Protein AF-I6AND1-F1 (afdb_monomer)

Nearest PDB structures (foldseek):
  5k0x-assembly2_B  TM=3.124E-01  e=6.638E-03  Homo sapiens
  5u6c-assembly1_B  TM=2.852E-01  e=2.960E-03  Homo sapiens
  7qq6-assembly1_B  TM=3.156E-01  e=3.338E-02  Homo sapiens
  8v2d-assembly1_K  TM=3.546E-01  e=7.557E+00  synthetic construct

Sequence (305 aa):
MPPDDAPALRIDGYGWPQGESSRTAAEEDARIASSLLDPIELRELQLTHLATGQEHAVYSSTLKKFADKVIKITRPGGYGIIMEAKPGADVIGWRRAGIREYLQRVIRQNRVFADNIEILGWIRQKNENGALSMCLVTAQKFRAGTPPGQEEIQDYMKSLGFSRVPPAMITLDYLKAHSFYAGSHNLLVSDCRSANFVKADDGLAVIDVIVQRPTGHLRQLLRECLGLRLDGAQIKQQLDQLVRSTPAGRERAKQAVRLVEDLGGPTPSLTALRIAAVRYARGESCHDLDACLEAHAEAASIPRH

Solvent-accessible surface area (backbone atoms only — not comparable to full-atom values): 17571 Å² total; per-residue (Å²): 132,82,81,84,85,72,85,72,82,79,85,78,78,89,83,72,84,90,68,96,66,97,63,53,74,69,57,51,36,50,51,52,45,67,75,73,40,55,79,53,66,69,80,81,51,49,68,43,85,74,49,77,59,92,34,28,38,34,24,41,33,78,43,78,96,34,64,62,29,35,38,38,36,33,37,55,78,25,39,50,64,41,81,41,32,58,85,92,51,89,43,35,44,69,46,80,29,49,59,68,53,34,54,47,20,54,56,44,40,28,72,75,68,68,54,66,64,42,78,76,24,31,40,79,41,63,35,100,85,66,49,79,25,62,21,51,31,34,37,31,68,62,75,74,64,45,70,44,56,69,65,58,52,50,52,52,43,40,76,74,59,29,42,76,50,63,38,87,37,38,69,51,72,91,42,21,79,31,32,31,38,20,77,94,75,46,37,36,40,30,51,67,46,38,93,26,33,34,35,32,99,94,40,80,42,78,73,61,60,44,36,44,67,60,56,67,52,35,37,48,52,58,27,62,79,65,68,54,67,81,54,54,64,60,56,46,50,55,51,50,54,63,59,72,70,65,88,71,58,57,68,49,26,54,50,51,40,49,50,60,59,67,63,59,76,93,42,75,66,54,48,52,50,46,51,41,37,52,40,48,39,72,71,45,88,55,76,60,43,61,52,52,51,48,54,44,44,52,66,68,67,55,82,81,129

Mean predicted aligned error: 13.12 Å

pLDDT: mean 76.64, std 20.63, range [24.97, 97.56]

Structure (mmCIF, N/CA/C/O backbone):
data_AF-I6AND1-F1
#
_entry.id   AF-I6AND1-F1
#
loop_
_atom_site.group_PDB
_atom_site.id
_atom_site.type_symbol
_atom_site.label_atom_id
_atom_site.label_alt_id
_atom_site.label_comp_id
_atom_site.label_asym_id
_atom_site.label_entity_id
_atom_site.label_seq_id
_atom_site.pdbx_PDB_ins_code
_atom_site.Cartn_x
_atom_site.Cartn_y
_atom_site.Cartn_z
_atom_site.occupancy
_atom_site.B_iso_or_equiv
_atom_site.auth_seq_id
_atom_site.auth_comp_id
_atom_site.auth_asym_id
_atom_site.auth_atom_id
_atom_site.pdbx_PDB_model_num
ATOM 1 N N . MET A 1 1 ? 1.131 -24.119 2.392 1.00 28.56 1 MET A N 1
ATOM 2 C CA . MET A 1 1 ? 1.954 -23.840 3.586 1.00 28.56 1 MET A CA 1
ATOM 3 C C . MET A 1 1 ? 3.086 -22.937 3.136 1.00 28.56 1 MET A C 1
ATOM 5 O O . MET A 1 1 ? 3.830 -23.377 2.267 1.00 28.56 1 MET A O 1
ATOM 9 N N . PRO A 1 2 ? 3.163 -21.674 3.581 1.00 32.69 2 PRO A N 1
ATOM 10 C CA . PRO A 1 2 ? 4.338 -20.865 3.296 1.00 32.69 2 PRO A CA 1
ATOM 11 C C . PRO A 1 2 ? 5.522 -21.396 4.124 1.00 32.69 2 PRO A C 1
ATOM 13 O O . PRO A 1 2 ? 5.288 -21.975 5.186 1.00 32.69 2 PRO A O 1
ATOM 16 N N . PRO A 1 3 ? 6.763 -21.265 3.630 1.00 36.03 3 PRO A N 1
ATOM 17 C CA . PRO A 1 3 ? 7.933 -21.747 4.342 1.00 36.03 3 PRO A CA 1
ATOM 18 C C . PRO A 1 3 ? 8.164 -20.891 5.591 1.00 36.03 3 PRO A C 1
ATOM 20 O O . PRO A 1 3 ? 8.293 -19.667 5.501 1.00 36.03 3 PRO A O 1
ATOM 23 N N . ASP A 1 4 ? 8.195 -21.563 6.739 1.00 38.66 4 ASP A N 1
ATOM 24 C CA . ASP A 1 4 ? 8.820 -21.066 7.960 1.00 38.66 4 ASP A CA 1
ATOM 25 C C . ASP A 1 4 ? 10.307 -20.771 7.667 1.00 38.66 4 ASP A C 1
ATOM 27 O O . ASP A 1 4 ? 10.929 -21.464 6.864 1.00 38.66 4 ASP A O 1
ATOM 31 N N . ASP A 1 5 ? 10.860 -19.740 8.312 1.00 35.53 5 ASP A N 1
ATOM 32 C CA . ASP A 1 5 ? 12.290 -19.358 8.324 1.00 35.53 5 ASP A CA 1
ATOM 33 C C . ASP A 1 5 ? 12.781 -18.249 7.369 1.00 35.53 5 ASP A C 1
ATOM 35 O O . ASP A 1 5 ? 13.935 -18.241 6.936 1.00 35.53 5 ASP A O 1
ATOM 39 N N . ALA A 1 6 ? 11.983 -17.197 7.152 1.00 29.81 6 ALA A N 1
ATOM 40 C CA . ALA A 1 6 ? 12.568 -15.869 6.922 1.00 29.81 6 ALA A CA 1
ATOM 41 C C . ALA A 1 6 ? 12.782 -15.172 8.282 1.00 29.81 6 ALA A C 1
ATOM 43 O O . ALA A 1 6 ? 11.808 -15.009 9.025 1.00 29.81 6 ALA A O 1
ATOM 44 N N . PRO A 1 7 ? 14.005 -14.734 8.651 1.00 28.33 7 P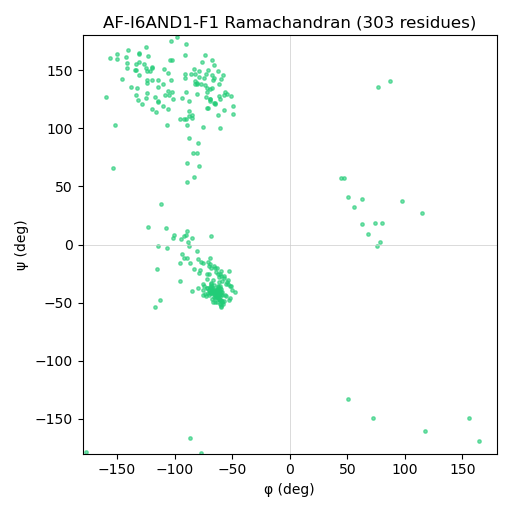RO A N 1
ATOM 45 C CA . PRO A 1 7 ? 14.210 -14.013 9.900 1.00 28.33 7 PRO A CA 1
ATOM 46 C C . PRO A 1 7 ? 13.403 -12.714 9.860 1.00 28.33 7 PRO A C 1
ATOM 48 O O . PRO A 1 7 ? 13.692 -11.798 9.089 1.00 28.33 7 PRO A O 1
ATOM 51 N N . ALA A 1 8 ? 12.366 -12.639 10.693 1.00 29.56 8 ALA A N 1
ATOM 52 C CA . ALA A 1 8 ? 11.625 -11.411 10.907 1.00 29.56 8 ALA A CA 1
ATOM 53 C C . ALA A 1 8 ? 12.613 -10.341 11.384 1.00 29.56 8 ALA A C 1
ATOM 55 O O . ALA A 1 8 ? 13.193 -10.463 12.465 1.00 29.56 8 ALA A O 1
ATOM 56 N N . LEU A 1 9 ? 12.807 -9.290 10.583 1.00 29.17 9 LEU A N 1
ATOM 57 C CA . LEU A 1 9 ? 13.518 -8.098 11.022 1.00 29.17 9 LEU A CA 1
ATOM 58 C C . LEU A 1 9 ? 12.728 -7.528 12.208 1.00 29.17 9 LEU A C 1
ATOM 60 O O . LEU A 1 9 ? 11.656 -6.936 12.050 1.00 29.17 9 LEU A O 1
ATOM 64 N N . ARG A 1 10 ? 13.205 -7.812 13.419 1.00 24.97 10 ARG A N 1
ATOM 65 C CA . ARG A 1 10 ? 12.517 -7.486 14.662 1.00 24.97 10 ARG A CA 1
ATOM 66 C C . ARG A 1 10 ? 12.750 -6.011 14.967 1.00 24.97 10 ARG A C 1
ATOM 68 O O . ARG A 1 10 ? 13.705 -5.645 15.640 1.00 24.97 10 ARG A O 1
ATOM 75 N N . ILE A 1 11 ? 11.891 -5.155 14.422 1.00 37.34 11 ILE A N 1
ATOM 76 C CA . ILE A 1 11 ? 11.881 -3.722 14.730 1.00 37.34 11 ILE A CA 1
ATOM 77 C C . ILE A 1 11 ? 10.954 -3.486 15.931 1.00 37.34 11 ILE A C 1
ATOM 79 O O . ILE A 1 11 ? 9.860 -2.937 15.796 1.00 37.34 11 ILE A O 1
ATOM 83 N N . ASP A 1 12 ? 11.384 -3.938 17.107 1.00 26.09 12 ASP A N 1
ATOM 84 C CA . ASP A 1 12 ? 10.778 -3.561 18.385 1.00 26.09 12 ASP A CA 1
ATOM 85 C C . ASP A 1 12 ? 11.560 -2.352 18.938 1.00 26.09 12 ASP A C 1
ATOM 87 O O . ASP A 1 12 ? 12.779 -2.421 19.071 1.00 26.09 12 ASP A O 1
ATOM 91 N N . GLY A 1 13 ? 10.887 -1.237 19.264 1.00 28.55 13 GLY A N 1
ATOM 92 C CA . GLY A 1 13 ? 11.482 -0.198 20.128 1.00 28.55 13 GLY A CA 1
ATOM 93 C C . GLY A 1 13 ? 11.766 1.194 19.549 1.00 28.55 13 GLY A C 1
ATOM 94 O O . GLY A 1 13 ? 12.617 1.901 20.080 1.00 28.55 13 GLY A O 1
ATOM 95 N N . TYR A 1 14 ? 11.046 1.663 18.532 1.00 37.31 14 TYR A N 1
ATOM 96 C CA . TYR A 1 14 ? 11.189 3.055 18.089 1.00 37.31 14 TYR A CA 1
ATOM 97 C C . TYR A 1 14 ? 10.329 4.032 18.908 1.00 37.31 14 TYR A C 1
ATOM 99 O O . TYR A 1 14 ? 9.265 4.477 18.476 1.00 37.31 14 TYR A O 1
ATOM 107 N N . GLY A 1 15 ? 10.810 4.372 20.108 1.00 30.41 15 GLY A N 1
ATOM 108 C CA . GLY A 1 15 ? 10.402 5.588 20.810 1.00 30.41 15 GLY A CA 1
ATOM 109 C C . GLY A 1 15 ? 11.004 6.797 20.097 1.00 30.41 15 GLY A C 1
ATOM 110 O O . GLY A 1 15 ? 12.223 6.906 20.005 1.00 30.41 15 GLY A O 1
ATOM 111 N N . TRP A 1 16 ? 10.171 7.688 19.559 1.00 39.94 16 TRP A N 1
ATOM 112 C CA . TRP A 1 16 ? 10.643 8.894 18.876 1.00 39.94 16 TRP A CA 1
ATOM 113 C C . TRP A 1 16 ? 10.124 10.157 19.559 1.00 39.94 16 TRP A C 1
ATOM 115 O O . TRP A 1 16 ? 8.974 10.175 20.007 1.00 39.94 16 TRP A O 1
ATOM 125 N N . PRO A 1 17 ? 10.961 11.207 19.638 1.00 34.62 17 PRO A N 1
ATOM 126 C CA . PRO A 1 17 ? 10.638 12.419 20.368 1.00 34.62 17 PRO A CA 1
ATOM 127 C C . PRO A 1 17 ? 9.471 13.140 19.693 1.00 34.62 17 PRO A C 1
ATOM 129 O O . PRO A 1 17 ? 9.538 13.505 18.520 1.00 34.62 17 PRO A O 1
ATOM 132 N N . GLN A 1 18 ? 8.399 13.351 20.453 1.00 30.97 18 GLN A N 1
ATOM 133 C CA . GLN A 1 18 ? 7.438 14.404 20.157 1.00 30.97 18 GLN A CA 1
ATOM 134 C C . GLN A 1 18 ? 8.094 15.719 20.573 1.00 30.97 18 GLN A C 1
ATOM 136 O O . GLN A 1 18 ? 8.206 16.013 21.759 1.00 30.97 18 GLN A O 1
ATOM 141 N N . GLY A 1 19 ? 8.614 16.457 19.599 1.00 33.53 19 GLY A N 1
ATOM 142 C CA . GLY A 1 19 ? 9.266 17.737 19.824 1.00 33.53 19 GLY A CA 1
ATOM 143 C C . GLY A 1 19 ? 9.289 18.549 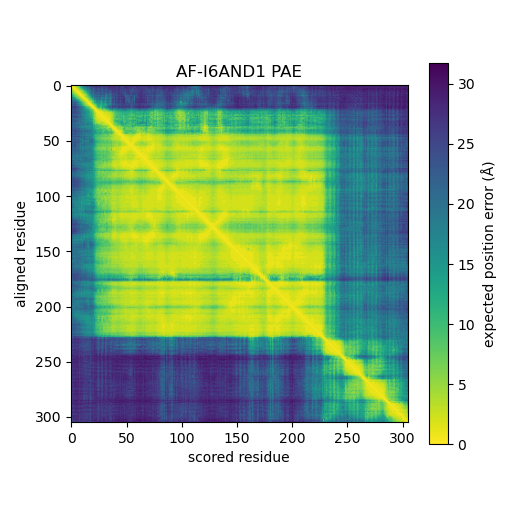18.540 1.00 33.53 19 GLY A C 1
ATOM 144 O O . GLY A 1 19 ? 9.697 18.050 17.492 1.00 33.53 19 GLY A O 1
ATOM 145 N N . GLU A 1 20 ? 8.795 19.776 18.644 1.00 38.97 20 GLU A N 1
ATOM 146 C CA . GLU A 1 20 ? 8.692 20.787 17.597 1.00 38.97 20 GLU A CA 1
ATOM 147 C C . GLU A 1 20 ? 10.021 20.956 16.849 1.00 38.97 20 GLU A C 1
ATOM 149 O O . GLU A 1 20 ? 11.048 21.310 17.423 1.00 38.97 20 GLU A O 1
ATOM 154 N N . SER A 1 21 ? 10.002 20.696 15.545 1.00 39.97 21 SER A N 1
ATOM 155 C CA . SER A 1 21 ? 11.129 20.941 14.652 1.00 39.97 21 SER A CA 1
ATOM 156 C C . SER A 1 21 ? 10.716 22.030 13.668 1.00 39.97 21 SER A C 1
ATOM 158 O O . SER A 1 21 ? 9.755 21.853 12.926 1.00 39.97 21 SER A O 1
ATOM 160 N N . SER A 1 22 ? 11.472 23.129 13.628 1.00 46.28 22 SER A N 1
ATOM 161 C CA . SER A 1 22 ? 11.338 24.250 12.683 1.00 46.28 22 SER A CA 1
ATOM 162 C C . SER A 1 22 ? 11.700 23.901 11.228 1.00 46.28 22 SER A C 1
ATOM 164 O O . SER A 1 22 ? 11.783 24.788 10.381 1.00 46.28 22 SER A O 1
ATOM 166 N N . ARG A 1 23 ? 11.942 22.620 10.928 1.00 53.78 23 ARG A N 1
ATOM 167 C CA . ARG A 1 23 ? 12.306 22.127 9.597 1.00 53.78 23 ARG A CA 1
ATOM 168 C C . ARG A 1 23 ? 11.083 21.938 8.716 1.00 53.78 23 ARG A C 1
ATOM 170 O O . ARG A 1 23 ? 10.019 21.519 9.169 1.00 53.78 23 ARG A O 1
ATOM 177 N N . THR A 1 24 ? 11.270 22.172 7.427 1.00 70.44 24 THR A N 1
ATOM 178 C CA . THR A 1 24 ? 10.283 21.820 6.408 1.00 70.44 24 THR A CA 1
ATOM 179 C C . THR A 1 24 ? 10.126 20.297 6.317 1.00 70.44 24 THR A C 1
ATOM 181 O O . THR A 1 24 ? 11.053 19.537 6.609 1.00 70.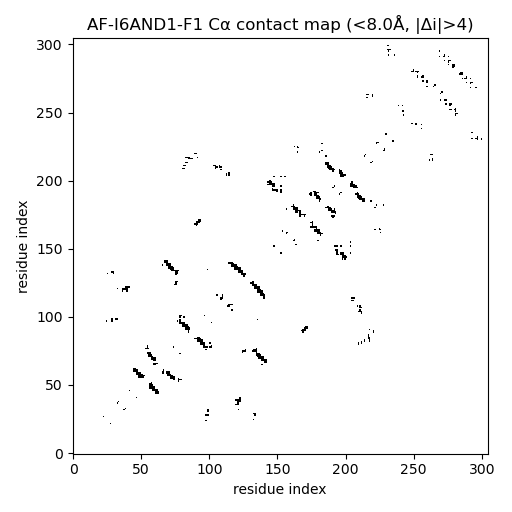44 24 THR A O 1
ATOM 184 N N . ALA A 1 25 ? 8.963 19.823 5.858 1.00 64.38 25 ALA A N 1
ATOM 185 C CA . ALA A 1 25 ? 8.716 18.390 5.660 1.00 64.38 25 ALA A CA 1
ATOM 186 C C . ALA A 1 25 ? 9.766 17.730 4.743 1.00 64.38 25 ALA A C 1
ATOM 188 O O . ALA A 1 25 ? 10.167 16.595 4.979 1.00 64.38 25 ALA A O 1
ATOM 189 N N . ALA A 1 26 ? 10.268 18.462 3.743 1.00 64.25 26 ALA A N 1
ATOM 190 C CA . ALA A 1 26 ? 11.308 17.982 2.837 1.00 64.25 26 ALA A CA 1
ATOM 191 C C . ALA A 1 26 ? 12.665 17.773 3.535 1.00 64.25 26 ALA A C 1
ATOM 193 O O . ALA A 1 26 ? 13.366 16.810 3.231 1.00 64.25 26 ALA A O 1
ATOM 194 N N . GLU A 1 27 ? 13.040 18.647 4.472 1.00 70.25 27 GLU A N 1
ATOM 195 C CA . GLU A 1 27 ? 14.281 18.519 5.248 1.00 70.25 27 GLU A CA 1
ATOM 196 C C . GLU A 1 27 ? 14.201 17.378 6.265 1.00 70.25 27 GLU A C 1
ATOM 198 O O . GLU A 1 27 ? 15.178 16.656 6.474 1.00 70.25 27 GLU A O 1
ATOM 203 N N . GLU A 1 28 ? 13.035 17.191 6.884 1.00 72.56 28 GLU A N 1
ATOM 204 C CA . GLU A 1 28 ? 12.819 16.078 7.804 1.00 72.56 28 GLU A CA 1
ATOM 205 C C . GLU A 1 28 ? 12.794 14.738 7.062 1.00 72.56 28 GLU A C 1
ATOM 207 O O . GLU A 1 28 ? 13.446 13.786 7.495 1.00 72.56 28 GLU A O 1
ATOM 212 N N . ASP A 1 29 ? 12.150 14.684 5.894 1.00 68.19 29 ASP A N 1
ATOM 213 C CA . ASP A 1 29 ? 12.222 13.532 5.001 1.00 68.19 29 ASP A CA 1
ATOM 214 C C . ASP A 1 29 ? 13.680 13.242 4.620 1.00 68.19 29 ASP A C 1
ATOM 216 O O . ASP A 1 29 ? 14.130 12.105 4.784 1.00 68.19 29 ASP A O 1
ATOM 220 N N . ALA A 1 30 ? 14.437 14.271 4.205 1.00 66.56 30 ALA A N 1
ATOM 221 C CA . ALA A 1 30 ? 15.859 14.183 3.863 1.00 66.56 30 ALA A CA 1
ATOM 222 C C . ALA A 1 30 ? 16.700 13.539 4.965 1.00 66.56 30 ALA A C 1
ATOM 224 O O . ALA A 1 30 ? 17.492 12.623 4.716 1.00 66.56 30 ALA A O 1
ATOM 225 N N . ARG A 1 31 ? 16.492 13.993 6.199 1.00 75.88 31 ARG A N 1
ATOM 226 C CA . ARG A 1 31 ? 17.160 13.461 7.381 1.00 75.88 31 ARG A CA 1
ATOM 227 C C . ARG A 1 31 ? 16.780 12.007 7.643 1.00 75.88 31 ARG A C 1
ATOM 229 O O . ARG A 1 31 ? 17.664 11.201 7.919 1.00 75.88 31 ARG A O 1
ATOM 236 N N . ILE A 1 32 ? 15.491 11.673 7.559 1.00 68.12 32 ILE A N 1
ATOM 237 C CA . ILE A 1 32 ? 14.994 10.321 7.826 1.00 68.12 32 ILE A CA 1
ATOM 238 C C . ILE A 1 32 ? 15.615 9.323 6.851 1.00 68.12 32 ILE A C 1
ATOM 240 O O . ILE A 1 32 ? 16.194 8.345 7.318 1.00 68.12 32 ILE A O 1
ATOM 244 N N . ALA A 1 33 ? 15.576 9.556 5.534 1.00 63.94 33 ALA A N 1
ATOM 245 C CA . ALA A 1 33 ? 16.181 8.580 4.621 1.00 63.94 33 ALA A CA 1
ATOM 246 C C . ALA A 1 33 ? 17.698 8.524 4.762 1.00 63.94 33 ALA A C 1
ATOM 248 O O . ALA A 1 33 ? 18.229 7.427 4.826 1.00 63.94 33 ALA A O 1
ATOM 249 N N . SER A 1 34 ? 18.380 9.665 4.912 1.00 65.44 34 SER A N 1
ATOM 250 C CA . SER A 1 34 ? 19.839 9.669 5.107 1.00 65.44 34 SER A CA 1
ATOM 251 C C . SER A 1 34 ? 20.264 8.917 6.377 1.00 65.44 34 SER A C 1
ATOM 253 O O . SER A 1 34 ? 21.389 8.445 6.457 1.00 65.44 34 SER A O 1
ATOM 255 N N . SER A 1 35 ? 19.379 8.808 7.377 1.00 70.38 35 SER A N 1
ATOM 256 C CA . SER A 1 35 ? 19.623 8.028 8.600 1.00 70.38 35 SER A CA 1
ATOM 257 C C . SER A 1 35 ? 19.252 6.547 8.497 1.00 70.38 35 SER A C 1
ATOM 259 O O . SER A 1 35 ? 19.632 5.771 9.368 1.00 70.38 35 SER A O 1
ATOM 261 N N . LEU A 1 36 ? 18.471 6.164 7.484 1.00 66.62 36 LEU A N 1
ATOM 262 C CA . LEU A 1 36 ? 17.895 4.822 7.359 1.00 66.62 36 LEU A CA 1
ATOM 263 C C . LEU A 1 36 ? 18.413 4.049 6.145 1.00 66.62 36 LEU A C 1
ATOM 265 O O . LEU A 1 36 ? 18.257 2.833 6.112 1.00 66.62 36 LEU A O 1
ATOM 269 N N . LEU A 1 37 ? 18.941 4.740 5.136 1.00 75.56 37 LEU A N 1
ATOM 270 C CA . LEU A 1 37 ? 19.205 4.197 3.813 1.00 75.56 37 LEU A CA 1
ATOM 271 C C . LEU A 1 37 ? 20.462 4.826 3.210 1.00 75.56 37 LEU A C 1
ATOM 273 O O . LEU A 1 37 ? 20.675 6.039 3.305 1.00 75.56 37 LEU A O 1
ATOM 277 N N . ASP A 1 38 ? 21.229 4.012 2.496 1.00 79.12 38 ASP A N 1
ATOM 278 C CA . ASP A 1 38 ? 22.381 4.485 1.740 1.00 79.12 38 ASP A CA 1
ATOM 279 C C . ASP A 1 38 ? 21.943 5.144 0.417 1.00 79.12 38 ASP A C 1
ATOM 281 O O . ASP A 1 38 ? 20.951 4.724 -0.202 1.00 79.12 38 ASP A O 1
ATOM 285 N N . PRO A 1 39 ? 22.643 6.203 -0.030 1.00 82.88 39 PRO A N 1
ATOM 286 C CA . PRO A 1 39 ? 22.444 6.744 -1.366 1.00 82.88 39 PRO A CA 1
ATOM 287 C C . PRO A 1 39 ? 22.887 5.722 -2.420 1.00 82.88 39 PRO A C 1
ATOM 289 O O . PRO A 1 39 ? 23.888 5.031 -2.240 1.00 82.88 39 PRO A O 1
ATOM 292 N N . ILE A 1 40 ? 22.170 5.660 -3.544 1.00 84.75 40 ILE A N 1
ATOM 293 C CA . ILE A 1 40 ? 22.549 4.827 -4.694 1.00 84.75 40 ILE A CA 1
ATOM 294 C C . ILE A 1 40 ? 22.893 5.709 -5.889 1.00 84.75 40 ILE A C 1
ATOM 296 O O . ILE A 1 40 ? 22.204 6.683 -6.189 1.00 84.75 40 ILE A O 1
ATOM 300 N N . GLU A 1 41 ? 23.908 5.315 -6.644 1.00 81.00 41 GLU A N 1
ATOM 301 C CA . GLU A 1 41 ? 24.179 5.869 -7.964 1.00 81.00 41 GLU A CA 1
ATOM 302 C C . GLU A 1 41 ? 23.333 5.137 -9.019 1.00 81.00 41 GLU A C 1
ATOM 304 O O . GLU A 1 41 ? 23.569 3.972 -9.323 1.00 81.00 41 GLU A O 1
ATOM 309 N N . LEU A 1 42 ? 22.341 5.804 -9.628 1.00 75.19 42 LEU A N 1
ATOM 310 C CA . LEU A 1 42 ? 21.401 5.161 -10.572 1.00 75.19 42 LEU A CA 1
ATOM 311 C C . LEU A 1 42 ? 22.067 4.406 -11.728 1.00 75.19 42 LEU A C 1
ATOM 313 O O . LEU A 1 42 ? 21.550 3.385 -12.184 1.00 75.19 42 LEU A O 1
ATOM 317 N N . ARG A 1 43 ? 23.211 4.904 -12.205 1.00 74.81 43 ARG A N 1
ATOM 318 C CA . ARG A 1 43 ? 24.015 4.258 -13.254 1.00 74.81 43 ARG A CA 1
ATOM 319 C C . ARG A 1 43 ? 24.435 2.834 -12.879 1.00 74.81 43 ARG A C 1
ATOM 321 O O . ARG A 1 43 ? 24.565 1.989 -13.759 1.00 74.81 43 ARG A O 1
ATOM 328 N N . GLU A 1 44 ? 24.579 2.550 -11.589 1.00 81.06 44 GLU A N 1
ATOM 329 C CA . GLU A 1 44 ? 24.933 1.227 -11.082 1.00 81.06 44 GLU A CA 1
ATOM 330 C C . GLU A 1 44 ? 23.796 0.223 -11.224 1.00 81.06 44 GLU A C 1
ATOM 332 O O . GLU A 1 44 ? 24.058 -0.966 -11.123 1.00 81.06 44 GLU A O 1
ATOM 337 N N . LEU A 1 45 ? 22.559 0.670 -11.477 1.00 86.12 45 LEU A N 1
ATOM 338 C CA . LEU A 1 45 ? 21.387 -0.194 -11.627 1.00 86.12 45 LEU A CA 1
ATOM 339 C C . LEU A 1 45 ? 21.097 -0.587 -13.086 1.00 86.12 45 LEU A C 1
ATOM 341 O O . LEU A 1 45 ? 20.235 -1.434 -13.305 1.00 86.12 45 LEU A O 1
ATOM 345 N N . GLN A 1 46 ? 21.797 -0.008 -14.074 1.00 91.25 46 GLN A N 1
ATOM 346 C CA . GLN A 1 46 ? 21.660 -0.313 -15.513 1.00 91.25 46 GLN A CA 1
ATOM 347 C C . GLN A 1 46 ? 20.193 -0.414 -15.981 1.00 91.25 46 GLN A C 1
ATOM 349 O O . GLN A 1 46 ? 19.735 -1.451 -16.474 1.00 91.25 46 GLN A O 1
ATOM 354 N N . LEU A 1 47 ? 19.447 0.671 -15.751 1.00 94.62 47 LEU A N 1
ATOM 355 C CA . LEU A 1 47 ? 17.992 0.718 -15.877 1.00 94.62 47 LEU A CA 1
ATOM 356 C C . LEU A 1 47 ? 17.512 0.926 -17.318 1.00 94.62 47 LEU A C 1
ATOM 358 O O . LEU A 1 47 ? 18.044 1.767 -18.038 1.00 94.62 47 LEU A O 1
ATOM 362 N N . THR A 1 48 ? 16.433 0.237 -17.689 1.00 95.81 48 THR A N 1
ATOM 363 C CA . THR A 1 48 ? 15.624 0.522 -18.885 1.00 95.81 48 THR A CA 1
ATOM 364 C C . THR A 1 48 ? 14.216 0.905 -18.448 1.00 95.81 48 THR A C 1
ATOM 366 O O . THR A 1 48 ? 13.595 0.199 -17.659 1.00 95.81 48 THR A O 1
ATOM 369 N N . HIS A 1 49 ? 13.717 2.050 -18.912 1.00 96.00 49 HIS A N 1
ATOM 370 C CA . HIS A 1 49 ? 12.379 2.532 -18.557 1.00 96.00 49 HIS A CA 1
ATOM 371 C C . HIS A 1 49 ? 11.296 1.620 -19.146 1.00 96.00 49 HIS A C 1
ATOM 373 O O . HIS A 1 49 ? 11.380 1.234 -20.308 1.00 96.00 49 HIS A O 1
ATOM 379 N N . LEU A 1 50 ? 10.298 1.271 -18.332 1.00 94.00 50 LEU A N 1
ATOM 380 C CA . LEU A 1 50 ? 9.169 0.429 -18.735 1.00 94.00 50 LEU A CA 1
ATOM 381 C C . LEU A 1 50 ? 7.857 1.207 -18.737 1.00 94.00 50 LEU A C 1
ATOM 383 O O . LEU A 1 50 ? 7.070 1.108 -19.674 1.00 94.00 50 LEU A O 1
ATOM 387 N N . ALA A 1 51 ? 7.594 1.940 -17.656 1.00 92.81 51 ALA A N 1
ATOM 388 C CA . ALA A 1 51 ? 6.316 2.601 -17.447 1.00 92.81 51 ALA A CA 1
ATOM 389 C C . ALA A 1 51 ? 6.446 3.797 -16.506 1.00 92.81 51 ALA A C 1
ATOM 391 O O . ALA A 1 51 ? 7.388 3.919 -15.719 1.00 92.81 51 ALA A O 1
ATOM 392 N N . THR A 1 52 ? 5.453 4.676 -16.568 1.00 91.88 52 THR A N 1
ATOM 393 C CA . THR A 1 52 ? 5.379 5.873 -15.737 1.00 91.88 52 THR A CA 1
ATOM 394 C C . THR A 1 52 ? 4.025 5.936 -15.054 1.00 91.88 52 THR A C 1
ATOM 396 O O . THR A 1 52 ? 2.997 6.005 -15.720 1.00 91.88 52 THR A O 1
ATOM 399 N N . GLY A 1 53 ? 4.040 5.958 -13.725 1.00 86.31 53 GLY A N 1
ATOM 400 C CA . GLY A 1 53 ? 2.884 6.270 -12.900 1.00 86.31 53 GLY A CA 1
ATOM 401 C C . GLY A 1 53 ? 2.883 7.725 -12.427 1.00 86.31 53 GLY A C 1
ATOM 402 O O . GLY A 1 53 ? 3.805 8.513 -12.689 1.00 86.31 53 GLY A O 1
ATOM 403 N N . GLN A 1 54 ? 1.828 8.069 -11.686 1.00 84.62 54 GLN A N 1
ATOM 404 C CA . GLN A 1 54 ? 1.693 9.372 -11.034 1.00 84.62 54 GLN A CA 1
ATOM 405 C C . GLN A 1 54 ? 2.695 9.540 -9.883 1.00 84.62 54 GLN A C 1
ATOM 407 O O . GLN A 1 54 ? 3.231 10.627 -9.698 1.00 84.62 54 GLN A O 1
ATOM 412 N N . GLU A 1 55 ? 2.972 8.469 -9.135 1.00 90.00 55 GLU A N 1
ATOM 413 C CA . GLU A 1 55 ? 3.837 8.503 -7.947 1.00 90.00 55 GLU A CA 1
ATOM 414 C C . GLU A 1 55 ? 5.284 8.107 -8.256 1.00 90.00 55 GLU A C 1
ATOM 416 O O . GLU A 1 55 ? 6.212 8.620 -7.640 1.00 90.00 55 GLU A O 1
ATOM 421 N N . HIS A 1 56 ? 5.502 7.222 -9.229 1.00 94.06 56 HIS A N 1
ATOM 422 C CA . HIS A 1 56 ? 6.810 6.627 -9.492 1.00 94.06 56 HIS A CA 1
ATOM 423 C C . HIS A 1 56 ? 7.000 6.278 -10.973 1.00 94.06 56 HIS A C 1
ATOM 425 O O . HIS A 1 56 ? 6.042 6.205 -11.745 1.00 94.06 56 HIS A O 1
ATOM 431 N N . ALA A 1 57 ? 8.248 6.050 -11.368 1.00 95.31 57 ALA A N 1
ATOM 432 C CA . ALA A 1 57 ? 8.608 5.430 -12.639 1.00 95.31 57 ALA A CA 1
ATOM 433 C C . ALA A 1 57 ? 9.072 3.985 -12.406 1.00 95.31 57 ALA A C 1
ATOM 435 O O . ALA A 1 57 ? 9.640 3.673 -11.356 1.00 95.31 57 ALA A O 1
ATOM 436 N N . VAL A 1 58 ? 8.805 3.112 -13.376 1.00 95.69 58 VAL A N 1
ATOM 437 C CA . VAL A 1 58 ? 9.100 1.676 -13.327 1.00 95.69 58 VAL A CA 1
ATOM 438 C C . VAL A 1 58 ? 10.149 1.344 -14.378 1.00 95.69 58 VAL A C 1
ATOM 440 O O . VAL A 1 58 ? 10.049 1.778 -15.527 1.00 95.69 58 VAL A O 1
ATOM 443 N N . TYR A 1 59 ? 11.135 0.549 -13.985 1.00 97.06 59 TYR A N 1
ATOM 444 C CA . TYR A 1 59 ? 12.285 0.178 -14.793 1.00 97.06 59 TYR A CA 1
ATOM 445 C C . TYR A 1 59 ? 12.539 -1.329 -14.715 1.00 97.06 59 TYR A C 1
ATOM 447 O O . TYR A 1 59 ? 12.294 -1.952 -13.681 1.00 97.06 59 TYR A O 1
ATOM 455 N N . SER A 1 60 ? 13.084 -1.908 -15.780 1.00 96.44 60 SER A N 1
ATOM 456 C CA . SER A 1 60 ? 13.836 -3.162 -15.712 1.00 96.44 60 SER A CA 1
ATOM 457 C C . SER A 1 60 ? 15.315 -2.857 -15.484 1.00 96.44 60 SER A C 1
ATOM 459 O O . SER A 1 60 ? 15.773 -1.732 -15.696 1.00 96.44 60 SER A O 1
ATOM 461 N N . SER A 1 61 ? 16.074 -3.860 -15.052 1.00 95.38 61 SER A N 1
ATOM 462 C CA . SER A 1 61 ? 17.531 -3.794 -14.945 1.00 95.38 61 SER A CA 1
ATOM 463 C C . SER A 1 61 ? 18.153 -4.930 -15.743 1.00 95.38 61 SER A C 1
ATOM 465 O O . SER A 1 61 ? 17.646 -6.049 -15.742 1.00 95.38 61 SER A O 1
ATOM 467 N N . THR A 1 62 ? 19.271 -4.650 -16.405 1.00 93.75 62 THR A N 1
ATOM 468 C CA . THR A 1 62 ? 20.067 -5.679 -17.097 1.00 93.75 62 THR A CA 1
ATOM 469 C C . THR A 1 62 ? 20.982 -6.459 -16.146 1.00 93.75 62 THR A C 1
ATOM 471 O O . THR A 1 62 ? 21.596 -7.451 -16.539 1.00 93.75 62 THR A O 1
ATOM 474 N N . LEU A 1 63 ? 21.055 -6.066 -14.869 1.00 92.88 63 LEU A N 1
ATOM 475 C CA . LEU A 1 63 ? 21.839 -6.779 -13.869 1.00 92.88 63 LEU A CA 1
ATOM 476 C C . LEU A 1 63 ? 21.188 -8.110 -13.505 1.00 92.88 63 LEU A C 1
ATOM 478 O O . LEU A 1 63 ? 20.031 -8.164 -13.092 1.00 92.88 63 LEU A O 1
ATOM 482 N N . LYS A 1 64 ? 21.990 -9.179 -13.510 1.00 93.75 64 LYS A N 1
ATOM 483 C CA . LYS A 1 64 ? 21.539 -10.544 -13.191 1.00 93.75 64 LYS A CA 1
ATOM 484 C C . LYS A 1 64 ? 20.778 -10.654 -11.860 1.00 93.75 64 LYS A C 1
ATOM 486 O O . LYS A 1 64 ? 19.822 -11.414 -11.776 1.00 93.75 64 LYS A O 1
ATOM 491 N N . LYS A 1 65 ? 21.165 -9.887 -10.831 1.00 93.44 65 LYS A N 1
ATOM 492 C CA . LYS A 1 65 ? 20.514 -9.903 -9.502 1.00 93.44 65 LYS A CA 1
ATOM 493 C C . LYS A 1 65 ? 19.089 -9.322 -9.479 1.00 93.44 65 LYS A C 1
ATOM 495 O O . LYS A 1 65 ? 18.398 -9.462 -8.475 1.00 93.44 65 LYS A O 1
ATOM 500 N N . PHE A 1 66 ? 18.673 -8.657 -10.556 1.00 94.88 66 PHE A N 1
ATOM 501 C CA . PHE A 1 66 ? 17.355 -8.043 -10.718 1.00 94.88 66 PHE A CA 1
ATOM 502 C C . PHE A 1 66 ? 16.612 -8.576 -11.954 1.00 94.88 66 PHE A C 1
ATOM 504 O O . PHE A 1 66 ? 15.637 -7.966 -12.380 1.00 94.88 66 PHE A O 1
ATOM 511 N N . ALA A 1 67 ? 17.062 -9.693 -12.538 1.00 93.56 67 ALA A N 1
ATOM 512 C CA . ALA A 1 67 ? 16.535 -10.205 -13.804 1.00 93.56 67 ALA A CA 1
ATOM 513 C C . ALA A 1 67 ? 15.030 -10.536 -13.765 1.00 93.56 67 ALA A C 1
ATOM 515 O O . ALA A 1 67 ? 14.361 -10.464 -14.791 1.00 93.56 67 ALA A O 1
ATOM 516 N N . ASP A 1 68 ? 14.491 -10.875 -12.592 1.00 94.62 68 ASP A N 1
ATOM 517 C CA . ASP A 1 68 ? 13.078 -11.187 -12.358 1.00 94.62 68 ASP A CA 1
ATOM 518 C C . ASP A 1 68 ? 12.336 -10.080 -11.589 1.00 94.62 68 ASP A C 1
ATOM 520 O O . ASP A 1 68 ? 11.233 -10.298 -11.083 1.00 94.62 68 ASP A O 1
ATOM 524 N N . LYS A 1 69 ? 12.930 -8.886 -11.477 1.00 96.56 69 LYS A N 1
ATOM 525 C CA . LYS A 1 69 ? 12.389 -7.767 -10.704 1.00 96.56 69 LYS A CA 1
ATOM 526 C C . LYS A 1 69 ? 12.135 -6.548 -11.575 1.00 96.56 69 LYS A C 1
ATOM 528 O O . LYS A 1 69 ? 12.815 -6.293 -12.566 1.00 96.56 69 LYS A O 1
ATOM 533 N N . VAL A 1 70 ? 11.181 -5.741 -11.133 1.00 96.19 70 VAL A N 1
ATOM 534 C CA . VAL A 1 70 ? 11.042 -4.351 -11.561 1.00 96.19 70 VAL A CA 1
ATOM 535 C C . VAL A 1 70 ? 11.560 -3.432 -10.469 1.00 96.19 70 VAL A C 1
ATOM 537 O O . VAL A 1 70 ? 11.355 -3.676 -9.279 1.00 96.19 70 VAL A O 1
ATOM 540 N N . ILE A 1 71 ? 12.222 -2.360 -10.887 1.00 96.81 71 ILE A N 1
ATOM 541 C CA . ILE A 1 71 ? 12.708 -1.299 -10.013 1.00 96.81 71 ILE A CA 1
ATOM 542 C C . ILE A 1 71 ? 11.744 -0.123 -10.124 1.00 96.81 71 ILE A C 1
ATOM 544 O O . ILE A 1 71 ? 11.483 0.378 -11.216 1.00 96.81 71 ILE A O 1
ATOM 548 N N . LYS A 1 72 ? 11.216 0.324 -8.988 1.00 96.19 72 LYS A N 1
ATOM 549 C CA . LYS A 1 72 ? 10.369 1.511 -8.877 1.00 96.19 72 LYS A CA 1
ATOM 550 C C . LYS A 1 72 ? 11.159 2.640 -8.232 1.00 96.19 72 LYS A C 1
ATOM 552 O O . LYS A 1 72 ? 11.772 2.447 -7.181 1.00 96.19 72 LYS A O 1
ATOM 557 N N . ILE A 1 73 ? 11.100 3.819 -8.841 1.00 95.81 73 ILE A N 1
ATOM 558 C CA . ILE A 1 73 ? 11.701 5.047 -8.317 1.00 95.81 73 ILE A CA 1
ATOM 559 C C . ILE A 1 73 ? 10.588 6.066 -8.108 1.00 95.81 73 ILE A C 1
ATOM 561 O O . ILE A 1 73 ? 9.945 6.471 -9.079 1.00 95.81 73 ILE A O 1
ATOM 565 N N . THR A 1 74 ? 10.345 6.477 -6.861 1.00 95.50 74 THR A N 1
ATOM 566 C CA . THR A 1 74 ? 9.349 7.524 -6.575 1.00 95.50 74 THR A CA 1
ATOM 567 C C . THR A 1 74 ? 9.751 8.833 -7.246 1.00 95.50 74 THR A C 1
ATOM 569 O O . THR A 1 74 ? 10.931 9.128 -7.393 1.00 95.50 74 THR A O 1
ATOM 572 N N . ARG A 1 75 ? 8.786 9.658 -7.636 1.00 93.31 75 ARG A N 1
ATOM 573 C CA . ARG A 1 75 ? 9.060 11.014 -8.119 1.00 93.31 75 ARG A CA 1
ATOM 574 C C . ARG A 1 75 ? 9.453 11.932 -6.952 1.00 93.31 75 ARG A C 1
ATOM 576 O O . ARG A 1 75 ? 9.125 11.623 -5.804 1.00 93.31 75 ARG A O 1
ATOM 583 N N . PRO A 1 76 ? 10.072 13.094 -7.224 1.00 90.56 76 PRO A N 1
ATOM 584 C CA . PRO A 1 76 ? 10.242 14.161 -6.239 1.00 90.56 76 PRO A CA 1
ATOM 585 C C . PRO A 1 76 ? 8.932 14.498 -5.506 1.00 90.56 76 PRO A C 1
ATOM 587 O O . PRO A 1 76 ? 7.989 14.999 -6.116 1.00 90.56 76 PRO A O 1
ATOM 590 N N . GLY A 1 77 ? 8.852 14.202 -4.203 1.00 85.25 77 GLY A N 1
ATOM 591 C CA . GLY A 1 77 ? 7.631 14.378 -3.396 1.00 85.25 77 GLY A CA 1
ATOM 592 C C . GLY A 1 77 ? 6.463 13.440 -3.752 1.00 85.25 77 GLY A C 1
ATOM 593 O O . GLY A 1 77 ? 5.350 13.634 -3.264 1.00 85.25 77 GLY A O 1
ATOM 594 N N . GLY A 1 78 ? 6.699 12.440 -4.603 1.00 86.94 78 GLY A N 1
ATOM 595 C CA . GLY A 1 78 ? 5.733 11.450 -5.078 1.00 86.94 78 GLY A CA 1
ATOM 596 C C . GLY A 1 78 ? 5.656 10.221 -4.176 1.00 86.94 78 GLY A C 1
ATOM 597 O O . GLY A 1 78 ? 5.815 9.103 -4.647 1.00 86.94 78 GLY A O 1
ATOM 598 N N . TYR A 1 79 ? 5.428 10.417 -2.880 1.00 91.69 79 TYR A N 1
ATOM 599 C CA . TYR A 1 79 ? 5.312 9.327 -1.897 1.00 91.69 79 TYR A CA 1
ATOM 600 C C . TYR A 1 79 ? 3.874 8.802 -1.750 1.00 91.69 79 TYR A C 1
ATOM 602 O O . TYR A 1 79 ? 3.552 8.069 -0.817 1.00 91.69 79 TYR A O 1
ATOM 610 N N . GLY A 1 80 ? 2.999 9.212 -2.662 1.00 91.56 80 GLY A N 1
ATOM 611 C CA . GLY A 1 80 ? 1.579 8.909 -2.651 1.00 91.56 80 GLY A CA 1
ATOM 612 C C . GLY A 1 80 ? 0.795 9.645 -1.583 1.00 91.56 80 GLY A C 1
ATOM 613 O O . GLY A 1 80 ? 1.107 10.789 -1.231 1.00 91.56 80 GLY A O 1
ATOM 614 N N . ILE A 1 81 ? -0.270 9.010 -1.105 1.00 92.69 81 ILE A N 1
ATOM 615 C CA . ILE A 1 81 ? -1.190 9.598 -0.134 1.00 92.69 81 ILE A CA 1
ATOM 616 C C . ILE A 1 81 ? -1.312 8.734 1.116 1.00 92.69 81 ILE A C 1
ATOM 618 O O . ILE A 1 81 ? -1.028 7.535 1.107 1.00 92.69 81 ILE A O 1
ATOM 622 N N . ILE A 1 82 ? -1.811 9.351 2.179 1.00 93.06 82 ILE A N 1
ATOM 623 C CA . ILE A 1 82 ? -2.381 8.635 3.311 1.00 93.06 82 ILE A CA 1
ATOM 624 C C . ILE A 1 82 ? -3.829 9.061 3.527 1.00 93.06 82 ILE A C 1
ATOM 626 O O . ILE A 1 82 ? -4.198 10.210 3.275 1.00 93.06 82 ILE A O 1
ATOM 630 N N . MET A 1 83 ? -4.634 8.132 4.026 1.00 94.44 83 MET A N 1
ATOM 631 C CA . MET A 1 83 ? -6.001 8.396 4.452 1.00 94.44 83 MET A CA 1
ATOM 632 C C . MET A 1 83 ? -5.977 9.017 5.846 1.00 94.44 83 MET A C 1
ATOM 634 O O . MET A 1 83 ? -5.237 8.557 6.722 1.00 94.44 83 MET A O 1
ATOM 638 N N . GLU A 1 84 ? -6.807 10.027 6.070 1.00 94.19 84 GLU A N 1
ATOM 639 C CA . GLU A 1 84 ? -6.940 10.705 7.359 1.00 94.19 84 GLU A CA 1
ATOM 640 C C . GLU A 1 84 ? -8.399 11.064 7.635 1.00 94.19 84 GLU A C 1
ATOM 642 O O . GLU A 1 84 ? -9.202 11.205 6.719 1.00 94.19 84 GLU A O 1
ATOM 647 N N . ALA A 1 85 ? -8.753 11.226 8.904 1.00 92.00 85 ALA A N 1
ATOM 648 C CA . ALA A 1 85 ? -10.047 11.768 9.287 1.00 92.00 85 ALA A CA 1
ATOM 649 C C . ALA A 1 85 ? -9.825 12.853 10.336 1.00 92.00 85 ALA A C 1
ATOM 651 O O . ALA A 1 85 ? -9.181 12.612 11.361 1.00 92.00 85 ALA A O 1
ATOM 652 N N . LYS A 1 86 ? -10.329 14.058 10.061 1.00 86.81 86 LYS A N 1
ATOM 653 C CA . LYS A 1 86 ? -10.250 15.177 11.004 1.00 86.81 86 LYS A CA 1
ATOM 654 C C . LYS A 1 86 ? -11.220 14.935 12.165 1.00 86.81 86 LYS A C 1
ATOM 656 O O . LYS A 1 86 ? -12.284 14.370 11.921 1.00 86.81 86 LYS A O 1
ATOM 661 N N . PRO A 1 87 ? -10.903 15.370 13.397 1.00 79.19 87 PRO A N 1
ATOM 662 C CA . PRO A 1 87 ? -11.848 15.294 14.506 1.00 79.19 87 PRO A CA 1
ATOM 663 C C . PRO A 1 87 ? -13.203 15.907 14.128 1.00 79.19 87 PRO A C 1
ATOM 665 O O . PRO A 1 87 ? -13.251 17.029 13.627 1.00 79.19 87 PRO A O 1
ATOM 668 N N . GLY A 1 88 ? -14.282 15.150 14.336 1.00 76.88 88 GLY A N 1
ATOM 669 C CA . GLY A 1 88 ? -15.649 15.568 14.005 1.00 76.88 88 GLY A CA 1
ATOM 670 C C . GLY A 1 88 ? -16.033 15.465 12.524 1.00 76.88 88 GLY A C 1
ATOM 671 O O . GLY A 1 88 ? -17.144 15.842 12.175 1.00 76.88 88 GLY A O 1
ATOM 672 N N . ALA A 1 89 ? -15.150 14.975 11.648 1.00 83.69 89 ALA A N 1
ATOM 673 C CA . ALA A 1 89 ? -15.530 14.643 10.279 1.00 83.69 89 ALA A CA 1
ATOM 674 C C . ALA A 1 89 ? -16.184 13.258 10.227 1.00 83.69 89 ALA A C 1
ATOM 676 O O . ALA A 1 89 ? -15.655 12.309 10.803 1.00 83.69 89 ALA A O 1
ATOM 677 N N . ASP A 1 90 ? -17.257 13.129 9.452 1.00 87.88 90 ASP A N 1
ATOM 678 C CA . ASP A 1 90 ? -17.935 11.846 9.205 1.00 87.88 90 ASP A CA 1
ATOM 679 C C . ASP A 1 90 ? -17.403 11.135 7.953 1.00 87.88 90 ASP A C 1
ATOM 681 O O . ASP A 1 90 ? -17.952 10.136 7.504 1.00 87.88 90 ASP A O 1
ATOM 685 N N . VAL A 1 91 ? -16.334 11.664 7.354 1.00 90.12 91 VAL A N 1
ATOM 686 C CA . VAL A 1 91 ? -15.719 11.137 6.135 1.00 90.12 91 VAL A CA 1
ATOM 687 C C . VAL A 1 91 ? -14.202 11.070 6.264 1.00 90.12 91 VAL A C 1
ATOM 689 O O . VAL A 1 91 ? -13.556 11.864 6.950 1.00 90.12 91 VAL A O 1
ATOM 692 N N . ILE A 1 92 ? -13.634 10.106 5.554 1.00 92.12 92 ILE A N 1
ATOM 693 C CA . ILE A 1 92 ? -12.212 9.841 5.407 1.00 92.12 92 ILE A CA 1
ATOM 694 C C . ILE A 1 92 ? -11.691 10.688 4.246 1.00 92.12 92 ILE A C 1
ATOM 696 O O . ILE A 1 92 ? -12.013 10.459 3.077 1.00 92.12 92 ILE A O 1
ATOM 700 N N . GLY A 1 93 ? -10.877 11.675 4.597 1.00 93.06 93 GLY A N 1
ATOM 701 C CA . GLY A 1 93 ? -10.080 12.471 3.681 1.00 93.06 93 GLY A CA 1
ATOM 702 C C . GLY A 1 93 ? -8.728 11.838 3.372 1.00 93.06 93 GLY A C 1
ATOM 703 O O . GLY A 1 93 ? -8.460 10.670 3.664 1.00 93.06 93 GLY A O 1
ATOM 704 N N . TRP A 1 94 ? -7.857 12.645 2.780 1.00 93.50 94 TRP A N 1
ATOM 705 C CA . TRP A 1 94 ? -6.499 12.249 2.448 1.00 93.50 94 TRP A CA 1
ATOM 706 C C . TRP A 1 94 ? -5.559 13.450 2.487 1.00 93.50 94 TRP A C 1
ATOM 708 O O . TRP A 1 94 ? -5.977 14.599 2.328 1.00 93.50 94 TRP A O 1
ATOM 718 N N . ARG A 1 95 ? -4.269 13.156 2.619 1.00 92.69 95 ARG A N 1
ATOM 719 C CA . ARG A 1 95 ? -3.186 14.109 2.374 1.00 92.69 95 ARG A CA 1
ATOM 720 C C . ARG A 1 95 ? -2.024 13.426 1.671 1.00 92.69 95 ARG A C 1
ATOM 722 O O . ARG A 1 95 ? -1.958 12.198 1.624 1.00 92.69 95 ARG A O 1
ATOM 729 N N . ARG A 1 96 ? -1.083 14.216 1.151 1.00 91.31 96 ARG A N 1
ATOM 730 C CA . ARG A 1 96 ? 0.180 13.672 0.635 1.00 91.31 96 ARG A CA 1
ATOM 731 C C . ARG A 1 96 ? 0.942 12.968 1.756 1.00 91.31 96 ARG A C 1
ATOM 733 O O . ARG A 1 96 ? 0.986 13.457 2.890 1.00 91.31 96 ARG A O 1
ATOM 740 N N . ALA A 1 97 ? 1.513 11.822 1.420 1.00 92.12 97 ALA A N 1
ATOM 741 C CA . ALA A 1 97 ? 2.394 11.087 2.302 1.00 92.12 97 ALA A CA 1
ATOM 742 C C . ALA A 1 97 ? 3.796 11.715 2.302 1.00 92.12 97 ALA A C 1
ATOM 744 O O . ALA A 1 97 ? 4.239 12.271 1.295 1.00 92.12 97 ALA A O 1
ATOM 745 N N . GLY A 1 98 ? 4.497 11.605 3.427 1.00 90.38 98 GLY A N 1
ATOM 746 C CA . GLY A 1 98 ? 5.941 11.829 3.512 1.00 90.38 98 GLY A CA 1
ATOM 747 C C . GLY A 1 98 ? 6.732 10.544 3.263 1.00 90.38 98 GLY A C 1
ATOM 748 O O . GLY A 1 98 ? 6.176 9.439 3.229 1.00 90.38 98 GLY A O 1
ATOM 749 N N . ILE A 1 99 ? 8.057 10.657 3.169 1.00 88.50 99 ILE A N 1
ATOM 750 C CA . ILE A 1 99 ? 8.915 9.494 2.895 1.00 88.50 99 ILE A CA 1
ATOM 751 C C . ILE A 1 99 ? 8.789 8.402 3.963 1.00 88.50 99 ILE A C 1
ATOM 753 O O . ILE A 1 99 ? 8.752 7.210 3.656 1.00 88.50 99 ILE A O 1
ATOM 757 N N . ARG A 1 100 ? 8.663 8.801 5.235 1.00 87.44 100 ARG A N 1
ATOM 758 C CA . ARG A 1 100 ? 8.493 7.877 6.363 1.00 87.44 100 ARG A CA 1
ATOM 759 C C . ARG A 1 100 ? 7.232 7.037 6.196 1.00 87.44 100 ARG A C 1
ATOM 761 O O . ARG A 1 100 ? 7.233 5.851 6.509 1.00 87.44 100 ARG A O 1
ATOM 768 N N . GLU A 1 101 ? 6.159 7.653 5.728 1.00 91.88 101 GLU A N 1
ATOM 769 C CA . GLU A 1 101 ? 4.864 6.999 5.567 1.00 91.88 101 GLU A CA 1
ATOM 770 C C . GLU A 1 101 ? 4.901 6.011 4.405 1.00 91.88 101 GLU A C 1
ATOM 772 O O . GLU A 1 101 ? 4.397 4.897 4.546 1.00 91.88 101 GLU A O 1
ATOM 777 N N . TYR A 1 102 ? 5.602 6.354 3.323 1.00 93.38 102 TYR A N 1
ATOM 778 C CA . TYR A 1 102 ? 5.854 5.431 2.221 1.00 93.38 102 TYR A CA 1
ATOM 779 C C . TYR A 1 102 ? 6.726 4.238 2.633 1.00 93.38 102 TYR A C 1
ATOM 781 O O . TYR A 1 102 ? 6.389 3.097 2.327 1.00 93.38 102 TYR A O 1
ATOM 789 N N . LEU A 1 103 ? 7.803 4.452 3.397 1.00 91.44 103 LEU A N 1
ATOM 790 C CA . LEU A 1 103 ? 8.617 3.346 3.925 1.00 91.44 103 LEU A CA 1
ATOM 791 C C . LEU A 1 103 ? 7.773 2.402 4.787 1.00 91.44 103 LEU A C 1
ATOM 793 O O . LEU A 1 103 ? 7.840 1.181 4.651 1.00 91.44 103 LEU A O 1
ATOM 797 N N . GLN A 1 104 ? 6.923 2.962 5.648 1.00 90.94 104 GLN A N 1
ATOM 798 C CA . GLN A 1 104 ? 6.011 2.156 6.448 1.00 90.94 104 GLN A CA 1
ATOM 799 C C . GLN A 1 104 ? 4.955 1.436 5.595 1.00 90.94 104 GLN A C 1
ATOM 801 O O . GLN A 1 104 ? 4.580 0.318 5.946 1.00 90.94 104 GLN A O 1
ATOM 806 N N . ARG A 1 105 ? 4.476 2.043 4.500 1.00 94.12 105 ARG A N 1
ATOM 807 C CA . ARG A 1 105 ? 3.594 1.398 3.513 1.00 94.12 105 ARG A CA 1
ATOM 808 C C . ARG A 1 105 ? 4.270 0.161 2.925 1.00 94.12 105 ARG A C 1
ATOM 810 O O . ARG A 1 105 ? 3.685 -0.912 3.011 1.00 94.12 105 ARG A O 1
ATOM 817 N N . VAL A 1 106 ? 5.511 0.281 2.446 1.00 93.81 106 VAL A N 1
ATOM 818 C CA . VAL A 1 106 ? 6.288 -0.844 1.886 1.00 93.81 106 VAL A CA 1
ATOM 819 C C . VAL A 1 106 ? 6.473 -1.965 2.914 1.00 93.81 106 VAL A C 1
ATOM 821 O O . VAL A 1 106 ? 6.154 -3.120 2.642 1.00 93.81 106 VAL A O 1
ATOM 824 N N . ILE A 1 107 ? 6.907 -1.629 4.133 1.00 90.62 107 ILE A N 1
ATOM 825 C CA . ILE A 1 107 ? 7.112 -2.616 5.209 1.00 90.62 107 ILE A CA 1
ATOM 826 C C . ILE A 1 107 ? 5.806 -3.348 5.546 1.00 90.62 107 ILE A C 1
ATOM 828 O O . ILE A 1 107 ? 5.794 -4.566 5.733 1.00 90.62 107 ILE A O 1
ATOM 832 N N . ARG A 1 108 ? 4.689 -2.618 5.640 1.00 93.12 108 ARG A N 1
ATOM 833 C CA . ARG A 1 108 ? 3.385 -3.223 5.935 1.00 93.12 108 ARG A CA 1
ATOM 834 C C . ARG A 1 108 ? 2.890 -4.078 4.777 1.00 93.12 108 ARG A C 1
ATOM 836 O O . ARG A 1 108 ? 2.361 -5.148 5.045 1.00 93.12 108 ARG A O 1
ATOM 843 N N . GLN A 1 109 ? 3.079 -3.643 3.535 1.00 94.88 109 GLN A N 1
ATOM 844 C CA . GLN A 1 109 ? 2.702 -4.419 2.358 1.00 94.88 109 GLN A CA 1
ATOM 845 C C . GLN A 1 109 ? 3.437 -5.766 2.339 1.00 94.88 109 GLN A C 1
ATOM 847 O O . GLN A 1 109 ? 2.782 -6.803 2.279 1.00 94.88 109 GLN A O 1
ATOM 852 N N . ASN A 1 110 ? 4.757 -5.772 2.557 1.00 90.94 110 ASN A N 1
ATOM 853 C CA . ASN A 1 110 ? 5.529 -7.012 2.693 1.00 90.94 110 ASN A CA 1
ATOM 854 C C . ASN A 1 110 ? 4.997 -7.921 3.799 1.00 90.94 110 ASN A C 1
ATOM 856 O O . ASN A 1 110 ? 4.879 -9.125 3.607 1.00 90.94 110 ASN A O 1
ATOM 860 N N . ARG A 1 111 ? 4.653 -7.352 4.958 1.00 89.06 111 ARG A N 1
ATOM 861 C CA . ARG A 1 111 ? 4.148 -8.132 6.092 1.00 89.06 111 ARG A CA 1
ATOM 862 C C . ARG A 1 111 ? 2.766 -8.737 5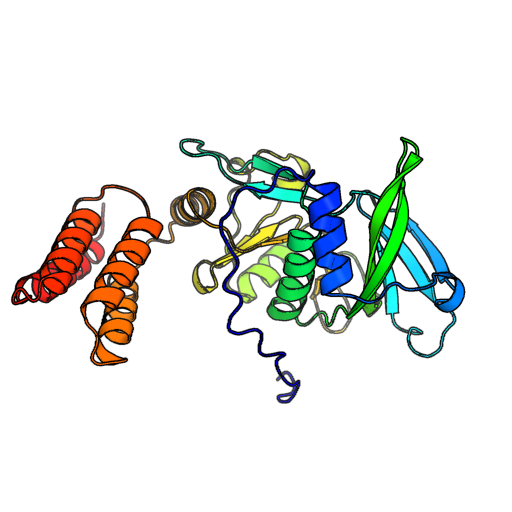.836 1.00 89.06 111 ARG A C 1
ATOM 864 O O . ARG A 1 111 ? 2.484 -9.808 6.358 1.00 89.06 111 ARG A O 1
ATOM 871 N N . VAL A 1 112 ? 1.897 -8.032 5.116 1.00 90.94 112 VAL A N 1
ATOM 872 C CA . VAL A 1 112 ? 0.506 -8.453 4.891 1.00 90.94 112 VAL A CA 1
ATOM 873 C C . VAL A 1 112 ? 0.394 -9.408 3.707 1.00 90.94 112 VAL A C 1
ATOM 875 O O . VAL A 1 112 ? -0.358 -10.372 3.789 1.00 90.94 112 VAL A O 1
ATOM 878 N N . PHE A 1 113 ? 1.138 -9.154 2.629 1.00 93.69 113 PHE A N 1
ATOM 879 C CA . PHE A 1 113 ? 0.975 -9.857 1.352 1.00 93.69 113 PHE A CA 1
ATOM 880 C C . PHE A 1 113 ? 2.179 -10.714 0.950 1.00 93.69 113 PHE A C 1
ATOM 882 O O . PHE A 1 113 ? 2.135 -11.369 -0.083 1.00 93.69 113 PHE A O 1
ATOM 889 N N . ALA A 1 114 ? 3.246 -10.731 1.757 1.00 89.81 114 ALA A N 1
ATOM 890 C CA . ALA A 1 114 ? 4.485 -11.452 1.454 1.00 89.81 114 ALA A CA 1
ATOM 891 C C . ALA A 1 114 ? 5.119 -11.048 0.101 1.00 89.81 114 ALA A C 1
ATOM 893 O O . ALA A 1 114 ? 5.765 -11.859 -0.562 1.00 89.81 114 ALA A O 1
ATOM 894 N N . ASP A 1 115 ? 4.963 -9.778 -0.300 1.00 85.56 115 ASP A N 1
ATOM 895 C CA . ASP A 1 115 ? 5.431 -9.262 -1.599 1.00 85.56 115 ASP A CA 1
ATOM 896 C C . ASP A 1 115 ? 6.964 -9.177 -1.724 1.00 85.56 115 ASP A C 1
ATOM 898 O O . ASP A 1 115 ? 7.485 -9.079 -2.836 1.00 85.56 115 ASP A O 1
ATOM 902 N N . ASN A 1 116 ? 7.696 -9.235 -0.604 1.00 89.38 116 ASN A N 1
ATOM 903 C CA . ASN A 1 116 ? 9.164 -9.169 -0.549 1.00 89.38 116 ASN A CA 1
ATOM 904 C C . ASN A 1 116 ? 9.760 -7.980 -1.330 1.00 89.38 116 ASN A C 1
ATOM 906 O O . ASN A 1 116 ? 10.781 -8.107 -2.003 1.00 89.38 116 ASN A O 1
ATOM 910 N N . ILE A 1 117 ? 9.122 -6.811 -1.243 1.00 94.81 117 ILE A N 1
ATOM 911 C CA . ILE A 1 117 ? 9.621 -5.555 -1.802 1.00 94.81 117 ILE A CA 1
ATOM 912 C C . ILE A 1 117 ? 10.912 -5.172 -1.075 1.00 94.81 117 ILE A C 1
ATOM 914 O O . ILE A 1 117 ? 10.929 -4.967 0.140 1.00 94.81 117 ILE A O 1
ATOM 918 N N . GLU A 1 118 ? 11.989 -5.033 -1.831 1.00 94.50 118 GLU A N 1
ATOM 919 C CA . GLU A 1 118 ? 13.295 -4.619 -1.344 1.00 94.50 118 GLU A CA 1
ATOM 920 C C . GLU A 1 118 ? 13.412 -3.100 -1.405 1.00 94.50 118 GLU A C 1
ATOM 922 O O . GLU A 1 118 ? 13.137 -2.482 -2.434 1.00 94.50 118 GLU A O 1
ATOM 927 N N . ILE A 1 119 ? 13.852 -2.489 -0.307 1.00 93.12 119 ILE A N 1
ATOM 928 C CA . ILE A 1 119 ? 14.236 -1.079 -0.287 1.00 93.12 119 ILE A CA 1
ATOM 929 C C . ILE A 1 119 ? 15.722 -1.038 -0.613 1.00 93.12 119 ILE A C 1
ATOM 931 O O . ILE A 1 119 ? 16.540 -1.467 0.195 1.00 93.12 119 ILE A O 1
ATOM 935 N N . LEU A 1 120 ? 16.062 -0.567 -1.810 1.00 92.56 120 LEU A N 1
ATOM 936 C CA . LEU A 1 120 ? 17.449 -0.543 -2.264 1.00 92.56 120 LEU A CA 1
ATOM 937 C C . LEU A 1 120 ? 18.197 0.651 -1.667 1.00 92.56 120 LEU A C 1
ATOM 939 O O . LEU A 1 120 ? 19.368 0.536 -1.326 1.00 92.56 120 LEU A O 1
ATOM 943 N N . GLY A 1 121 ? 17.517 1.790 -1.545 1.00 91.81 121 GLY A N 1
ATOM 944 C CA . GLY A 1 121 ? 18.102 3.031 -1.056 1.00 91.81 121 GLY A CA 1
ATOM 945 C C . GLY A 1 121 ? 17.335 4.242 -1.570 1.00 91.81 121 GLY A C 1
ATOM 946 O O . GLY A 1 121 ? 16.124 4.178 -1.813 1.00 91.81 121 GLY A O 1
ATOM 947 N N . TRP A 1 122 ? 18.037 5.355 -1.751 1.00 91.69 122 TRP A N 1
ATOM 948 C CA . TRP A 1 122 ? 17.449 6.599 -2.243 1.00 91.69 122 TRP A CA 1
ATOM 949 C C . TRP A 1 122 ? 18.388 7.342 -3.193 1.00 91.69 122 TRP A C 1
ATOM 951 O O . TRP A 1 122 ? 19.594 7.113 -3.227 1.00 91.69 122 TRP A O 1
ATOM 961 N N . ILE A 1 123 ? 17.811 8.247 -3.977 1.00 91.06 123 ILE A N 1
ATOM 962 C CA . ILE A 1 123 ? 18.521 9.145 -4.897 1.00 91.06 123 ILE A CA 1
ATOM 963 C C . ILE A 1 123 ? 18.032 10.582 -4.680 1.00 91.06 123 ILE A C 1
ATOM 965 O O . ILE A 1 123 ? 16.953 10.798 -4.119 1.00 91.06 123 ILE A O 1
ATOM 969 N N . ARG A 1 124 ? 18.780 11.576 -5.173 1.00 90.19 124 ARG A N 1
ATOM 970 C CA . ARG A 1 124 ? 18.297 12.964 -5.275 1.00 90.19 124 ARG A CA 1
ATOM 971 C C . ARG A 1 124 ? 17.904 13.286 -6.704 1.00 90.19 124 ARG A C 1
ATOM 973 O O . ARG A 1 124 ? 18.688 13.079 -7.624 1.00 90.19 124 ARG A O 1
ATOM 980 N N . GLN A 1 125 ? 16.724 13.862 -6.875 1.00 89.94 125 GLN A N 1
ATOM 981 C CA . GLN A 1 125 ? 16.273 14.419 -8.144 1.00 89.94 125 GLN A CA 1
ATOM 982 C C . GLN A 1 125 ? 15.723 15.824 -7.920 1.00 89.94 125 GLN A C 1
ATOM 984 O O . GLN A 1 125 ? 15.142 16.118 -6.876 1.00 89.94 125 GLN A O 1
ATOM 989 N N . LYS A 1 126 ? 15.918 16.716 -8.894 1.00 87.94 126 LYS A N 1
ATOM 990 C CA . LYS A 1 126 ? 15.294 18.041 -8.852 1.00 87.94 126 LYS A CA 1
ATOM 991 C C . LYS A 1 126 ? 13.797 17.904 -9.126 1.00 87.94 126 LYS A C 1
ATOM 993 O O . LYS A 1 126 ? 13.408 17.193 -10.049 1.00 87.94 126 LYS A O 1
ATOM 998 N N . ASN A 1 127 ? 12.975 18.576 -8.330 1.00 86.50 127 ASN A N 1
ATOM 999 C CA . ASN A 1 127 ? 11.559 18.759 -8.629 1.00 86.50 127 ASN A CA 1
ATOM 1000 C C . ASN A 1 127 ? 11.358 19.841 -9.709 1.00 86.50 127 ASN A C 1
ATOM 1002 O O . ASN A 1 127 ? 12.322 20.437 -10.193 1.00 86.50 127 ASN A O 1
ATOM 1006 N N . GLU A 1 128 ? 10.101 20.115 -10.062 1.00 84.44 128 GLU A N 1
ATOM 1007 C CA . GLU A 1 128 ? 9.717 21.119 -11.071 1.00 84.44 128 GLU A CA 1
ATOM 1008 C C . GLU A 1 128 ? 10.243 22.531 -10.753 1.00 84.44 128 GLU A C 1
ATOM 1010 O O . GLU A 1 128 ? 10.547 23.297 -11.662 1.00 84.44 128 GLU A O 1
ATOM 1015 N N . ASN A 1 129 ? 10.451 22.844 -9.471 1.00 85.69 129 ASN A N 1
ATOM 1016 C CA . ASN A 1 129 ? 10.980 24.129 -9.004 1.00 85.69 129 ASN A CA 1
ATOM 1017 C C . ASN A 1 129 ? 12.518 24.139 -8.898 1.00 85.69 129 ASN A C 1
ATOM 1019 O O . ASN A 1 129 ? 13.099 25.055 -8.319 1.00 85.69 129 ASN A O 1
ATOM 1023 N N . GLY A 1 130 ? 13.197 23.097 -9.386 1.00 87.44 130 GLY A N 1
ATOM 1024 C CA . GLY A 1 130 ? 14.653 22.959 -9.331 1.00 87.44 130 GLY A CA 1
ATOM 1025 C C . GLY A 1 130 ? 15.221 22.570 -7.960 1.00 87.44 130 GLY A C 1
ATOM 1026 O O . GLY A 1 130 ? 16.435 22.373 -7.850 1.00 87.44 130 GLY A O 1
ATOM 1027 N N . ALA A 1 131 ? 14.381 22.417 -6.932 1.00 85.75 131 ALA A N 1
ATOM 1028 C CA . ALA A 1 131 ? 14.803 22.013 -5.595 1.00 85.75 131 ALA A CA 1
ATOM 1029 C C . ALA A 1 131 ? 15.073 20.504 -5.543 1.00 85.75 131 ALA A C 1
ATOM 1031 O O . ALA A 1 131 ? 14.317 19.704 -6.097 1.00 85.75 131 ALA A O 1
ATOM 1032 N N . LEU A 1 132 ? 16.149 20.104 -4.864 1.00 85.06 132 LEU A N 1
ATOM 1033 C CA . LEU A 1 132 ? 16.464 18.691 -4.677 1.00 85.06 132 LEU A CA 1
ATOM 1034 C C . LEU A 1 132 ? 15.439 18.049 -3.742 1.00 85.06 132 LEU A C 1
ATOM 1036 O O . LEU A 1 132 ? 15.241 18.490 -2.614 1.00 85.06 132 LEU A O 1
ATOM 1040 N N . SER A 1 133 ? 14.826 16.975 -4.216 1.00 87.25 133 SER A N 1
ATOM 1041 C CA . SER A 1 133 ? 13.969 16.095 -3.441 1.00 87.25 133 SER A CA 1
ATOM 1042 C C . SER A 1 133 ? 14.565 14.699 -3.445 1.00 87.25 133 SER A C 1
ATOM 1044 O O . SER A 1 133 ? 15.275 14.305 -4.376 1.00 87.25 133 SER A O 1
ATOM 1046 N N . MET A 1 134 ? 14.282 13.946 -2.395 1.00 88.00 134 MET A N 1
ATOM 1047 C CA . MET A 1 134 ? 14.665 12.549 -2.363 1.00 88.00 134 MET A CA 1
ATOM 1048 C C . MET A 1 134 ? 13.646 11.695 -3.093 1.00 88.00 134 MET A C 1
ATOM 1050 O O . MET A 1 134 ? 12.468 12.026 -3.190 1.00 88.00 134 MET A O 1
ATOM 1054 N N . CYS A 1 135 ? 14.128 10.593 -3.636 1.00 92.31 135 CYS A N 1
ATOM 1055 C CA . CYS A 1 135 ? 13.318 9.603 -4.313 1.00 92.31 135 CYS A CA 1
ATOM 1056 C C . CYS A 1 135 ? 13.743 8.233 -3.798 1.00 92.31 135 CYS A C 1
ATOM 1058 O O . CYS A 1 135 ? 14.936 7.925 -3.773 1.00 92.31 135 CYS A O 1
ATOM 1060 N N . LEU A 1 136 ? 12.781 7.431 -3.359 1.00 93.75 136 LEU A N 1
ATOM 1061 C CA . LEU A 1 136 ? 13.034 6.078 -2.890 1.00 93.75 136 LEU A CA 1
ATOM 1062 C C . LEU A 1 136 ? 13.172 5.134 -4.073 1.00 93.75 136 LEU A C 1
ATOM 1064 O O . LEU A 1 136 ? 12.400 5.211 -5.030 1.00 93.75 136 LEU A O 1
ATOM 1068 N N . VAL A 1 137 ? 14.132 4.222 -3.963 1.00 95.12 137 VAL A N 1
ATOM 1069 C CA . VAL A 1 137 ? 14.367 3.159 -4.932 1.00 95.12 137 VAL A CA 1
ATOM 1070 C C . VAL A 1 137 ? 13.970 1.840 -4.285 1.00 95.12 137 VAL A C 1
ATOM 1072 O O . VAL A 1 137 ? 14.532 1.434 -3.267 1.00 95.12 137 VAL A O 1
ATOM 1075 N N . THR A 1 138 ? 12.991 1.170 -4.882 1.00 95.94 138 THR A N 1
ATOM 1076 C CA . THR A 1 138 ? 12.512 -0.141 -4.431 1.00 95.94 138 THR A CA 1
ATOM 1077 C C . THR A 1 138 ? 12.574 -1.146 -5.568 1.00 95.94 138 THR A C 1
ATOM 1079 O O . THR A 1 138 ? 12.470 -0.764 -6.732 1.00 95.94 138 THR A O 1
ATOM 1082 N N . ALA A 1 139 ? 12.738 -2.423 -5.247 1.00 96.31 139 ALA A N 1
ATOM 1083 C CA . ALA A 1 139 ? 12.657 -3.514 -6.206 1.00 96.31 139 ALA A CA 1
ATOM 1084 C C . ALA A 1 139 ? 11.618 -4.534 -5.753 1.00 96.31 139 ALA A C 1
ATOM 1086 O O . ALA A 1 139 ? 11.529 -4.860 -4.575 1.00 96.31 139 ALA A O 1
ATOM 1087 N N . GLN A 1 140 ? 10.834 -5.051 -6.689 1.00 95.06 140 GLN A N 1
ATOM 1088 C CA . GLN A 1 140 ? 9.833 -6.079 -6.412 1.00 95.06 140 GLN A CA 1
ATOM 1089 C C . GLN A 1 140 ? 9.802 -7.091 -7.549 1.00 95.06 140 GLN A C 1
ATOM 1091 O O . GLN A 1 140 ? 10.105 -6.744 -8.692 1.00 95.06 140 GLN A O 1
ATOM 1096 N N . LYS A 1 141 ? 9.425 -8.335 -7.248 1.00 94.31 141 LYS A N 1
ATOM 1097 C CA . LYS A 1 141 ? 9.294 -9.385 -8.261 1.00 94.31 141 LYS A CA 1
ATOM 1098 C C . LYS A 1 141 ? 8.325 -8.942 -9.360 1.00 94.31 141 LYS A C 1
ATOM 1100 O O . LYS A 1 141 ? 7.218 -8.480 -9.075 1.00 94.31 141 LYS A O 1
ATOM 1105 N N . PHE A 1 142 ? 8.738 -9.091 -10.613 1.00 93.81 142 PHE A N 1
ATOM 1106 C CA . PHE A 1 142 ? 7.836 -8.954 -11.743 1.00 93.81 142 PHE A CA 1
ATOM 1107 C C . PHE A 1 142 ? 6.924 -10.178 -11.793 1.00 93.81 142 PHE A C 1
ATOM 1109 O O . PHE A 1 142 ? 7.387 -11.319 -11.784 1.00 93.81 142 PHE A O 1
ATOM 1116 N N . ARG A 1 143 ? 5.616 -9.943 -11.840 1.00 91.88 143 ARG A N 1
ATOM 1117 C CA . ARG A 1 143 ? 4.615 -10.999 -11.964 1.00 91.88 143 ARG A CA 1
ATOM 1118 C C . ARG A 1 143 ? 3.884 -10.806 -13.282 1.00 91.88 143 ARG A C 1
ATOM 1120 O O . ARG A 1 143 ? 3.194 -9.806 -13.465 1.00 91.88 143 ARG A O 1
ATOM 1127 N N . ALA A 1 144 ? 4.064 -11.756 -14.192 1.00 93.00 144 ALA A N 1
ATOM 1128 C CA . ALA A 1 144 ? 3.243 -11.847 -15.388 1.00 93.00 144 ALA A CA 1
ATOM 1129 C C . ALA A 1 144 ? 1.861 -12.396 -15.011 1.00 93.00 144 ALA A C 1
ATOM 1131 O O . ALA A 1 144 ? 1.745 -13.249 -14.132 1.00 93.00 144 ALA A O 1
ATOM 1132 N N . GLY A 1 145 ? 0.822 -11.896 -15.668 1.00 95.31 145 GLY A N 1
ATOM 1133 C CA . GLY A 1 145 ? -0.548 -12.319 -15.426 1.00 95.31 145 GLY A CA 1
ATOM 1134 C C . GLY A 1 145 ? -1.548 -11.340 -16.021 1.00 95.31 145 GLY A C 1
ATOM 1135 O O . GLY A 1 145 ? -1.181 -10.437 -16.776 1.00 95.31 145 GLY A O 1
ATOM 1136 N N . THR A 1 146 ? -2.816 -11.513 -15.671 1.00 97.06 146 THR A N 1
ATOM 1137 C CA . THR A 1 146 ? -3.910 -10.657 -16.146 1.00 97.06 146 THR A CA 1
ATOM 1138 C C . THR A 1 146 ? -4.450 -9.776 -15.020 1.00 97.06 146 THR A C 1
ATOM 1140 O O . THR A 1 146 ? -4.432 -10.202 -13.863 1.00 97.06 146 THR A O 1
ATOM 1143 N N . PRO A 1 147 ? -4.981 -8.577 -15.313 1.00 96.50 147 PRO A N 1
ATOM 1144 C CA . PRO A 1 147 ? -5.683 -7.784 -14.309 1.00 96.50 147 PRO A CA 1
ATOM 1145 C C . PRO A 1 147 ? -6.911 -8.551 -13.786 1.00 96.50 147 PRO A C 1
ATOM 1147 O O . PRO A 1 147 ? -7.714 -9.015 -14.600 1.00 96.50 147 PRO A O 1
ATOM 1150 N N . PRO A 1 148 ? -7.079 -8.722 -12.464 1.00 97.00 148 PRO A N 1
ATOM 1151 C CA . PRO A 1 148 ? -8.246 -9.402 -11.916 1.00 97.00 148 PRO A CA 1
ATOM 1152 C C . PRO A 1 148 ? -9.495 -8.522 -11.945 1.00 97.00 148 PRO A C 1
ATOM 1154 O O . PRO A 1 148 ? -9.417 -7.287 -11.926 1.00 97.00 148 PRO A O 1
ATOM 1157 N N . GLY A 1 149 ? -10.658 -9.166 -11.931 1.00 96.06 149 GLY A N 1
ATOM 1158 C CA . GLY A 1 149 ? -11.937 -8.520 -11.694 1.00 96.06 149 GLY A CA 1
ATOM 1159 C C . GLY A 1 149 ? -12.057 -8.005 -10.260 1.00 96.06 149 GLY A C 1
ATOM 1160 O O . GLY A 1 149 ? -11.381 -8.450 -9.332 1.00 96.06 149 GLY A O 1
ATOM 1161 N N . GLN A 1 150 ? -12.954 -7.050 -10.054 1.00 94.38 150 GLN A N 1
ATOM 1162 C CA . GLN A 1 150 ? -13.088 -6.399 -8.756 1.00 94.38 150 GLN A CA 1
ATOM 1163 C C . GLN A 1 150 ? -13.718 -7.289 -7.673 1.00 94.38 150 GLN A C 1
ATOM 1165 O O . GLN A 1 150 ? -13.394 -7.138 -6.493 1.00 94.38 150 GLN A O 1
ATOM 1170 N N . GLU A 1 151 ? -14.592 -8.218 -8.068 1.00 95.81 151 GLU A N 1
ATOM 1171 C CA . GLU A 1 151 ? -15.123 -9.258 -7.177 1.00 95.81 151 GLU A CA 1
ATOM 1172 C C . GLU A 1 151 ? -14.010 -10.191 -6.692 1.00 95.81 151 GLU A C 1
ATOM 1174 O O . GLU A 1 151 ? -13.916 -10.440 -5.495 1.00 95.81 151 GLU A O 1
ATOM 1179 N N . GLU A 1 152 ? -13.084 -10.591 -7.572 1.00 96.94 152 GLU A N 1
ATOM 1180 C CA . GLU A 1 152 ? -11.934 -11.428 -7.198 1.00 96.94 152 GLU A CA 1
ATOM 1181 C C . GLU A 1 152 ? -11.041 -10.730 -6.160 1.00 96.94 152 GLU A C 1
ATOM 1183 O O . GLU A 1 152 ? -10.606 -11.349 -5.190 1.00 96.94 152 GLU A O 1
ATOM 1188 N N . ILE A 1 153 ? -10.810 -9.419 -6.317 1.00 97.25 153 ILE A N 1
ATOM 1189 C CA . ILE A 1 153 ? -10.083 -8.612 -5.322 1.00 97.25 153 ILE A CA 1
ATOM 1190 C C . ILE A 1 153 ? -10.845 -8.591 -3.994 1.00 97.25 153 ILE A C 1
ATOM 1192 O O . ILE A 1 153 ? -10.237 -8.718 -2.933 1.00 97.25 153 ILE A O 1
ATOM 1196 N N . GLN A 1 154 ? -12.170 -8.424 -4.028 1.00 96.81 154 GLN A N 1
ATOM 1197 C CA . GLN A 1 154 ? -12.989 -8.409 -2.818 1.00 96.81 154 GLN A CA 1
ATOM 1198 C C . GLN A 1 154 ? -12.931 -9.751 -2.080 1.00 96.81 154 GLN A C 1
ATOM 1200 O O . GLN A 1 154 ? -12.733 -9.754 -0.864 1.00 96.81 154 GLN A O 1
ATOM 1205 N N . ASP A 1 155 ? -13.055 -10.866 -2.794 1.00 97.25 155 ASP A N 1
ATOM 1206 C CA . ASP A 1 155 ? -12.991 -12.210 -2.217 1.00 97.25 155 ASP A CA 1
ATOM 1207 C C . ASP A 1 155 ? -11.604 -12.514 -1.649 1.00 97.25 155 ASP A C 1
ATOM 1209 O O . ASP A 1 155 ? -11.486 -13.021 -0.530 1.00 97.25 155 ASP A O 1
ATOM 1213 N N . TYR A 1 156 ? -10.548 -12.111 -2.359 1.00 97.38 156 TYR A N 1
ATOM 1214 C CA . TYR A 1 156 ? -9.179 -12.199 -1.865 1.00 97.38 156 TYR A CA 1
ATOM 1215 C C . TYR A 1 156 ? -8.993 -11.399 -0.571 1.00 97.38 156 TYR A C 1
ATOM 1217 O O . TYR A 1 156 ? -8.597 -11.960 0.449 1.00 97.38 156 TYR A O 1
ATOM 1225 N N . MET A 1 157 ? -9.357 -10.114 -0.552 1.00 97.56 157 MET A N 1
ATOM 1226 C CA . MET A 1 157 ? -9.238 -9.281 0.651 1.00 97.56 157 MET A CA 1
ATOM 1227 C C . MET A 1 157 ? -10.075 -9.831 1.817 1.00 97.56 157 MET A C 1
ATOM 1229 O O . MET A 1 157 ? -9.622 -9.823 2.964 1.00 97.56 157 MET A O 1
ATOM 1233 N N . LYS A 1 158 ? -11.266 -10.372 1.535 1.00 96.31 158 LYS A N 1
ATOM 1234 C CA . LYS A 1 158 ? -12.118 -11.033 2.530 1.00 96.31 158 LYS A CA 1
ATOM 1235 C C . LYS A 1 158 ? -11.461 -12.286 3.108 1.00 96.31 158 LYS A C 1
ATOM 1237 O O . LYS A 1 158 ? -11.507 -12.474 4.322 1.00 96.31 158 LYS A O 1
ATOM 1242 N N . SER A 1 159 ? -10.812 -13.110 2.282 1.00 95.62 159 SER A N 1
ATOM 1243 C CA . SER A 1 159 ? -10.072 -14.296 2.745 1.00 95.62 159 SER A CA 1
ATOM 1244 C C . SER A 1 159 ? -8.904 -13.950 3.678 1.00 95.62 159 SER A C 1
ATOM 1246 O O . SER A 1 159 ? -8.557 -14.740 4.551 1.00 95.62 159 SER A O 1
ATOM 1248 N N . LEU A 1 160 ? -8.358 -12.735 3.559 1.00 94.38 160 LEU A N 1
ATOM 1249 C CA . LEU A 1 160 ? -7.327 -12.189 4.445 1.00 94.38 160 LEU A CA 1
ATOM 1250 C C . LEU A 1 160 ? -7.904 -11.531 5.717 1.00 94.38 160 LEU A C 1
ATOM 1252 O O . LEU A 1 160 ? -7.170 -10.925 6.498 1.00 94.38 160 LEU A O 1
ATOM 1256 N N . GLY A 1 161 ? -9.219 -11.622 5.935 1.00 94.69 161 GLY A N 1
ATOM 1257 C CA . GLY A 1 161 ? -9.901 -11.068 7.105 1.00 94.69 161 GLY A CA 1
ATOM 1258 C C . GLY A 1 161 ? -10.184 -9.567 7.021 1.00 94.69 161 GLY A C 1
ATOM 1259 O O . GLY A 1 161 ? -10.432 -8.933 8.050 1.00 94.69 161 GLY A O 1
ATOM 1260 N N . PHE A 1 162 ? -10.148 -8.975 5.825 1.00 96.50 162 PHE A N 1
ATOM 1261 C CA . PHE A 1 162 ? -10.534 -7.581 5.640 1.00 96.50 162 PHE A CA 1
ATOM 1262 C C . PHE A 1 162 ? -12.021 -7.434 5.313 1.00 96.50 162 PHE A C 1
ATOM 1264 O O . PHE A 1 162 ? -12.619 -8.246 4.611 1.00 96.50 162 PHE A O 1
ATOM 1271 N N . SER A 1 163 ? -12.605 -6.331 5.776 1.00 96.06 163 SER A N 1
ATOM 1272 C CA . SER A 1 163 ? -13.958 -5.895 5.424 1.00 96.06 163 SER A CA 1
ATOM 1273 C C . SER A 1 163 ? -13.902 -4.651 4.546 1.00 96.06 163 SER A C 1
ATOM 1275 O O . SER A 1 163 ? -13.096 -3.751 4.787 1.00 96.06 163 SER A O 1
ATOM 1277 N N . ARG A 1 164 ? -14.744 -4.590 3.512 1.00 95.62 164 ARG A N 1
ATOM 1278 C CA . ARG A 1 164 ? -14.788 -3.449 2.591 1.00 95.62 164 ARG A CA 1
ATOM 1279 C C . ARG A 1 164 ? -15.340 -2.213 3.298 1.00 95.62 164 ARG A C 1
ATOM 1281 O O . ARG A 1 164 ? -16.446 -2.253 3.824 1.00 95.62 164 ARG A O 1
ATOM 1288 N N . VAL A 1 165 ? -14.586 -1.120 3.266 1.00 94.88 165 VAL A N 1
ATOM 1289 C CA . VAL A 1 165 ? -15.010 0.192 3.768 1.00 94.88 165 VAL A CA 1
ATOM 1290 C C . VAL A 1 165 ? -16.103 0.745 2.845 1.00 94.88 165 VAL A C 1
ATOM 1292 O O . VAL A 1 165 ? -15.924 0.697 1.623 1.00 94.88 165 VAL A O 1
ATOM 1295 N N . PRO A 1 166 ? -17.221 1.277 3.378 1.00 92.38 166 PRO A N 1
ATOM 1296 C CA . PRO A 1 166 ? -18.277 1.846 2.549 1.00 92.38 166 PRO A CA 1
ATOM 1297 C C . PRO A 1 166 ? -17.751 2.977 1.645 1.00 92.38 166 PRO A C 1
ATOM 1299 O O . PRO A 1 166 ? -17.150 3.920 2.159 1.00 92.38 166 PRO A O 1
ATOM 1302 N N . PRO A 1 167 ? -18.010 2.947 0.324 1.00 89.38 167 PRO A N 1
ATOM 1303 C CA . PRO A 1 167 ? -17.566 3.978 -0.621 1.00 89.38 167 PRO A CA 1
ATOM 1304 C C . PRO A 1 167 ? -17.887 5.416 -0.209 1.00 89.38 167 PRO A C 1
ATOM 1306 O O . PRO A 1 167 ? -17.070 6.316 -0.380 1.00 89.38 167 PRO A O 1
ATOM 1309 N N . ALA A 1 168 ? -19.071 5.623 0.376 1.00 88.12 168 ALA A N 1
ATOM 1310 C CA . ALA A 1 168 ? -19.546 6.930 0.822 1.00 88.12 168 ALA A CA 1
ATOM 1311 C C . ALA A 1 168 ? -18.681 7.549 1.935 1.00 88.12 168 ALA A C 1
ATOM 1313 O O . ALA A 1 168 ? -18.702 8.762 2.118 1.00 88.12 168 ALA A O 1
ATOM 1314 N N . MET A 1 169 ? -17.897 6.734 2.649 1.00 89.25 169 MET A N 1
ATOM 1315 C CA . MET A 1 169 ? -16.994 7.200 3.698 1.00 89.25 169 MET A CA 1
ATOM 1316 C C . MET A 1 169 ? -15.716 7.826 3.150 1.00 89.25 169 MET A C 1
ATOM 1318 O O . MET A 1 169 ? -14.998 8.445 3.918 1.00 89.25 169 MET A O 1
ATOM 1322 N N . ILE A 1 170 ? -15.373 7.648 1.874 1.00 88.75 170 ILE A N 1
ATOM 1323 C CA . ILE A 1 170 ? -14.089 8.086 1.318 1.00 88.75 170 ILE A CA 1
ATOM 1324 C C . ILE A 1 170 ? -14.327 9.284 0.409 1.00 88.75 170 ILE A C 1
ATOM 1326 O O . ILE A 1 170 ? -15.154 9.233 -0.494 1.00 88.75 170 ILE A O 1
ATOM 1330 N N . THR A 1 171 ? -13.596 10.378 0.610 1.00 84.62 171 THR A N 1
ATOM 1331 C CA . THR A 1 171 ? -13.802 11.583 -0.210 1.00 84.62 171 THR A CA 1
ATOM 1332 C C . THR A 1 171 ? -13.158 11.490 -1.592 1.00 84.62 171 THR A C 1
ATOM 1334 O O . THR A 1 171 ? -13.613 12.157 -2.518 1.00 84.62 171 THR A O 1
ATOM 1337 N N . LEU A 1 172 ? -12.125 10.661 -1.759 1.00 81.19 172 LEU A N 1
ATOM 1338 C CA . LEU A 1 172 ? -11.339 10.591 -2.989 1.00 81.19 172 LEU A CA 1
ATOM 1339 C C . LEU A 1 172 ? -11.975 9.661 -4.027 1.00 81.19 172 LEU A C 1
ATOM 1341 O O . LEU A 1 172 ? -11.934 8.446 -3.863 1.00 81.19 172 LEU A O 1
ATOM 1345 N N . ASP A 1 173 ? -12.525 10.224 -5.107 1.00 77.94 173 ASP A N 1
ATOM 1346 C CA . ASP A 1 173 ? -13.364 9.506 -6.083 1.00 77.94 173 ASP A CA 1
ATOM 1347 C C . ASP A 1 173 ? -12.748 8.225 -6.647 1.00 77.94 173 ASP A C 1
ATOM 1349 O O . ASP A 1 173 ? -13.406 7.187 -6.671 1.00 77.94 173 ASP A O 1
ATOM 1353 N N . TYR A 1 174 ? -11.475 8.252 -7.046 1.00 73.75 174 TYR A N 1
ATOM 1354 C CA . TYR A 1 174 ? -10.833 7.057 -7.601 1.00 73.75 174 TYR A CA 1
ATOM 1355 C C . TYR A 1 174 ? -10.583 5.963 -6.547 1.00 73.75 174 TYR A C 1
ATOM 1357 O O . TYR A 1 174 ? -10.418 4.800 -6.905 1.00 73.75 174 TYR A O 1
ATOM 1365 N N . LEU A 1 175 ? -10.599 6.319 -5.255 1.00 71.88 175 LEU A N 1
ATOM 1366 C CA . LEU A 1 175 ? -10.532 5.385 -4.128 1.00 71.88 175 LEU A CA 1
ATOM 1367 C C . LEU A 1 175 ? -11.902 5.001 -3.572 1.00 71.88 175 LEU A C 1
ATOM 1369 O O . LEU A 1 175 ? -11.988 3.994 -2.871 1.00 71.88 175 LEU A O 1
ATOM 1373 N N . LYS A 1 176 ? -12.971 5.750 -3.892 1.00 63.38 176 LYS A N 1
ATOM 1374 C CA . LYS A 1 176 ? -14.339 5.463 -3.421 1.00 63.38 176 LYS A CA 1
ATOM 1375 C C . LYS A 1 176 ? -14.752 4.036 -3.733 1.00 63.38 176 LYS A C 1
ATOM 1377 O O . LYS A 1 176 ? -15.515 3.444 -2.985 1.00 63.38 176 LYS A O 1
ATOM 1382 N N . ALA A 1 177 ? -14.238 3.458 -4.811 1.00 62.69 177 ALA A N 1
ATOM 1383 C CA . ALA A 1 177 ? -14.612 2.115 -5.193 1.00 62.69 177 ALA A CA 1
ATOM 1384 C C . ALA A 1 177 ? -14.161 1.074 -4.142 1.00 62.69 177 ALA A C 1
ATOM 1386 O O . ALA A 1 177 ? -14.995 0.274 -3.708 1.00 62.69 177 ALA A O 1
ATOM 1387 N N . HIS A 1 178 ? -12.900 1.082 -3.680 1.00 89.50 178 HIS A N 1
ATOM 1388 C CA . HIS A 1 178 ? -12.351 -0.043 -2.907 1.00 89.50 178 HIS A CA 1
ATOM 1389 C C . HIS A 1 178 ? -11.246 0.342 -1.911 1.00 89.50 178 HIS A C 1
ATOM 1391 O O . HIS A 1 178 ? -10.068 0.444 -2.260 1.00 89.50 178 HIS A O 1
ATOM 1397 N N . SER A 1 179 ? -11.634 0.405 -0.638 1.00 96.12 179 SER A N 1
ATOM 1398 C CA . SER A 1 179 ? -10.727 0.279 0.504 1.00 96.12 179 SER A CA 1
ATOM 1399 C C . SER A 1 179 ? -11.229 -0.809 1.443 1.00 96.12 179 SER A C 1
ATOM 1401 O O . SER A 1 179 ? -12.416 -1.132 1.479 1.00 96.12 179 SER A O 1
ATOM 1403 N N . PHE A 1 180 ? -10.317 -1.379 2.215 1.00 97.00 180 PHE A N 1
ATOM 1404 C CA . PHE A 1 180 ? -10.554 -2.551 3.041 1.00 97.00 180 PHE A CA 1
ATOM 1405 C C . PHE A 1 180 ? -9.889 -2.375 4.403 1.00 97.00 180 PHE A C 1
ATOM 1407 O O . PHE A 1 180 ? -8.736 -1.955 4.480 1.00 97.00 180 PHE A O 1
ATOM 1414 N N . TYR A 1 181 ? -10.590 -2.711 5.481 1.00 97.12 181 TYR A N 1
ATOM 1415 C CA . TYR A 1 181 ? -10.084 -2.604 6.845 1.00 97.12 181 TYR A CA 1
ATOM 1416 C C . TYR A 1 181 ? -10.156 -3.946 7.574 1.00 97.12 181 TYR A C 1
ATOM 1418 O O . TYR A 1 181 ? -11.196 -4.604 7.591 1.00 97.12 181 TYR A O 1
ATOM 1426 N N . ALA A 1 182 ? -9.046 -4.339 8.195 1.00 94.31 182 ALA A N 1
ATOM 1427 C CA . ALA A 1 182 ? -8.960 -5.483 9.094 1.00 94.31 182 ALA A CA 1
ATOM 1428 C C . ALA A 1 182 ? -8.829 -4.976 10.535 1.00 94.31 182 ALA A C 1
ATOM 1430 O O . ALA A 1 182 ? -7.753 -4.541 10.963 1.00 94.31 182 ALA A O 1
ATOM 1431 N N . GLY A 1 183 ? -9.929 -5.041 11.293 1.00 89.50 183 GLY A N 1
ATOM 1432 C CA . GLY A 1 183 ? -9.983 -4.560 12.677 1.00 89.50 183 GLY A CA 1
ATOM 1433 C C . GLY A 1 183 ? -9.037 -5.297 13.627 1.00 89.50 183 GLY A C 1
ATOM 1434 O O . GLY A 1 183 ? -8.428 -4.660 14.483 1.00 89.50 183 GLY A O 1
ATOM 1435 N N . SER A 1 184 ? -8.848 -6.606 13.432 1.00 84.25 184 SER A N 1
ATOM 1436 C CA . SER A 1 184 ? -7.961 -7.455 14.247 1.00 84.25 184 SER A CA 1
ATOM 1437 C C . SER A 1 184 ? -6.492 -7.029 14.195 1.00 84.25 184 SER A C 1
ATOM 1439 O O . SER A 1 184 ? -5.777 -7.140 15.186 1.00 84.25 184 SER A O 1
ATOM 1441 N N . HIS A 1 185 ? -6.048 -6.487 13.059 1.00 83.06 185 HIS A N 1
ATOM 1442 C CA . HIS A 1 185 ? -4.666 -6.049 12.845 1.00 83.06 185 HIS A CA 1
ATOM 1443 C C . HIS A 1 185 ? -4.512 -4.523 12.835 1.00 83.06 185 HIS A C 1
ATOM 1445 O O . HIS A 1 185 ? -3.394 -4.015 12.711 1.00 83.06 185 HIS A O 1
ATOM 1451 N N . ASN A 1 186 ? -5.628 -3.794 12.948 1.00 91.06 186 ASN A N 1
ATOM 1452 C CA . ASN A 1 186 ? -5.717 -2.356 12.735 1.00 91.06 186 ASN A CA 1
ATOM 1453 C C . ASN A 1 186 ? -5.006 -1.922 11.439 1.00 91.06 186 ASN A C 1
ATOM 1455 O O . ASN A 1 186 ? -4.078 -1.111 11.467 1.00 91.06 186 ASN A O 1
ATOM 1459 N N . LEU A 1 187 ? -5.412 -2.499 10.307 1.00 95.19 187 LEU A N 1
ATOM 1460 C CA . LEU A 1 187 ? -4.825 -2.227 8.994 1.00 95.19 187 LEU A CA 1
ATOM 1461 C C . LEU A 1 187 ? -5.890 -1.782 8.003 1.00 95.19 187 LEU A C 1
ATOM 1463 O O . LEU A 1 187 ? -6.876 -2.482 7.798 1.00 95.19 187 LEU A O 1
ATOM 1467 N N . LEU A 1 188 ? -5.656 -0.632 7.376 1.00 97.06 188 LEU A N 1
ATOM 1468 C CA . LEU A 1 188 ? -6.419 -0.122 6.245 1.00 97.06 188 LEU A CA 1
ATOM 1469 C C . LEU A 1 188 ? -5.587 -0.311 4.975 1.00 97.06 188 LEU A C 1
ATOM 1471 O O . LEU A 1 188 ? -4.434 0.123 4.924 1.00 97.06 188 LEU A O 1
ATOM 1475 N N . VAL A 1 189 ? -6.190 -0.919 3.960 1.00 97.06 189 VAL A N 1
ATOM 1476 C CA . VAL A 1 189 ? -5.640 -1.052 2.611 1.00 97.06 189 VAL A CA 1
ATOM 1477 C C . VAL A 1 189 ? -6.525 -0.252 1.662 1.00 97.06 189 VAL A C 1
ATOM 1479 O O . VAL A 1 189 ? -7.737 -0.452 1.630 1.00 97.06 189 VAL A O 1
ATOM 1482 N N . SER A 1 190 ? -5.939 0.695 0.939 1.00 95.94 190 SER A N 1
ATOM 1483 C CA . SER A 1 190 ? -6.626 1.548 -0.038 1.00 95.94 190 SER A CA 1
ATOM 1484 C C . SER A 1 190 ? -5.956 1.456 -1.408 1.00 95.94 190 SER A C 1
ATOM 1486 O O . SER A 1 190 ? -4.874 0.888 -1.538 1.00 95.94 190 SER A O 1
ATOM 1488 N N . ASP A 1 191 ? -6.610 2.024 -2.419 1.00 93.94 191 ASP A N 1
ATOM 1489 C CA . ASP A 1 191 ? -6.251 1.889 -3.841 1.00 93.94 191 ASP A CA 1
ATOM 1490 C C . ASP A 1 191 ? -6.351 0.438 -4.333 1.00 93.94 191 ASP A C 1
ATOM 1492 O O . ASP A 1 191 ? -5.527 -0.049 -5.106 1.00 93.94 191 ASP A O 1
ATOM 1496 N N . CYS A 1 192 ? -7.381 -0.285 -3.869 1.00 95.56 192 CYS A N 1
ATOM 1497 C CA . CYS A 1 192 ? -7.569 -1.694 -4.202 1.00 95.56 192 CYS A CA 1
ATOM 1498 C C . CYS A 1 192 ? -8.275 -1.908 -5.553 1.00 95.56 192 CYS A C 1
ATOM 1500 O O . CYS A 1 192 ? -9.344 -2.520 -5.617 1.00 95.56 192 CYS A O 1
ATOM 1502 N N . ARG A 1 193 ? -7.683 -1.382 -6.626 1.00 92.88 193 ARG A N 1
ATOM 1503 C CA . ARG A 1 193 ? -8.186 -1.463 -8.008 1.00 92.88 193 ARG A CA 1
ATOM 1504 C C . ARG A 1 193 ? -7.444 -2.513 -8.832 1.00 92.88 193 ARG A C 1
ATOM 1506 O O . ARG A 1 193 ? -6.291 -2.811 -8.545 1.00 92.88 193 ARG A O 1
ATOM 1513 N N . SER A 1 194 ? -8.065 -2.981 -9.916 1.00 94.31 194 SER A N 1
ATOM 1514 C CA . SER A 1 194 ? -7.517 -4.010 -10.822 1.00 94.31 194 SER A CA 1
ATOM 1515 C C . SER A 1 194 ? -6.060 -3.775 -11.250 1.00 94.31 194 SER A C 1
ATOM 1517 O O . SER A 1 194 ? -5.262 -4.700 -11.205 1.00 94.31 194 SER A O 1
ATOM 1519 N N . ALA A 1 195 ? -5.664 -2.533 -11.552 1.00 91.94 195 ALA A N 1
ATOM 1520 C CA . ALA A 1 195 ? -4.289 -2.207 -11.956 1.00 91.94 195 ALA A CA 1
ATOM 1521 C C . ALA A 1 195 ? -3.220 -2.424 -10.862 1.00 91.94 195 ALA A C 1
ATOM 1523 O O . ALA A 1 195 ? -2.035 -2.509 -11.176 1.00 91.94 195 ALA A O 1
ATOM 1524 N N . ASN A 1 196 ? -3.626 -2.516 -9.592 1.00 94.31 196 ASN A N 1
ATOM 1525 C CA . ASN A 1 196 ? -2.733 -2.715 -8.448 1.00 94.31 196 ASN A CA 1
ATOM 1526 C C . ASN A 1 196 ? -2.703 -4.173 -7.969 1.00 94.31 196 ASN A C 1
ATOM 1528 O O . ASN A 1 196 ? -2.113 -4.461 -6.924 1.00 94.31 196 ASN A O 1
ATOM 1532 N N . PHE A 1 197 ? -3.322 -5.077 -8.727 1.00 95.81 197 PHE A N 1
ATOM 1533 C CA . PHE A 1 197 ? -3.289 -6.515 -8.516 1.00 95.81 197 PHE A CA 1
ATOM 1534 C C . PHE A 1 197 ? -2.942 -7.218 -9.827 1.00 95.81 197 PHE A C 1
ATOM 1536 O O . PHE A 1 197 ? -3.164 -6.702 -10.919 1.00 95.81 197 PHE A O 1
ATOM 1543 N N . VAL A 1 198 ? -2.427 -8.434 -9.720 1.00 96.50 198 VAL A N 1
ATOM 1544 C CA . VAL A 1 198 ? -2.235 -9.329 -10.860 1.00 96.50 198 VAL A CA 1
ATOM 1545 C C . VAL A 1 198 ? -2.759 -10.702 -10.498 1.00 96.50 198 VAL A C 1
ATOM 1547 O O . VAL A 1 198 ? -2.497 -11.215 -9.413 1.00 96.50 198 VAL A O 1
ATOM 1550 N N . LYS A 1 199 ? -3.513 -11.295 -11.416 1.00 97.50 199 LYS A N 1
ATOM 1551 C CA . LYS A 1 199 ? -3.870 -12.705 -11.380 1.00 97.50 199 LYS A CA 1
ATOM 1552 C C . LYS A 1 199 ? -2.787 -13.474 -12.126 1.00 97.50 199 LYS A C 1
ATOM 1554 O O . LYS A 1 199 ? -2.728 -13.415 -13.354 1.00 97.50 199 LYS A O 1
ATOM 1559 N N . ALA A 1 200 ? -1.911 -14.115 -11.368 1.00 94.56 200 ALA A N 1
ATOM 1560 C CA . ALA A 1 200 ? -0.853 -14.983 -11.864 1.00 94.56 200 ALA A CA 1
ATOM 1561 C C . ALA A 1 200 ? -1.245 -16.458 -11.666 1.00 94.56 200 ALA A C 1
ATOM 1563 O O . ALA A 1 200 ? -2.272 -16.762 -11.054 1.00 94.56 200 ALA A O 1
ATOM 1564 N N . ASP A 1 201 ? -0.422 -17.378 -12.169 1.00 92.94 201 ASP A N 1
ATOM 1565 C CA . ASP A 1 201 ? -0.676 -18.823 -12.071 1.00 92.94 201 ASP A CA 1
ATOM 1566 C C . ASP A 1 201 ? -0.738 -19.322 -10.616 1.00 92.94 201 ASP A C 1
ATOM 1568 O O . ASP A 1 201 ? -1.431 -20.292 -10.316 1.00 92.94 201 ASP A O 1
ATOM 1572 N N . ASP A 1 202 ? -0.040 -18.644 -9.698 1.00 91.62 202 ASP A N 1
ATOM 1573 C CA . ASP A 1 202 ? -0.018 -18.942 -8.261 1.00 91.62 202 ASP A CA 1
ATOM 1574 C C . ASP A 1 202 ? -1.126 -18.229 -7.462 1.00 91.62 202 ASP A C 1
ATOM 1576 O O . ASP A 1 202 ? -1.206 -18.385 -6.243 1.00 91.62 202 ASP A O 1
ATOM 1580 N N . GLY A 1 203 ? -2.001 -17.477 -8.138 1.00 94.44 203 GLY A N 1
ATOM 1581 C CA . GLY A 1 203 ? -3.137 -16.781 -7.544 1.00 94.44 203 GLY A CA 1
ATOM 1582 C C . GLY A 1 203 ? -3.076 -15.261 -7.691 1.00 94.44 203 GLY A C 1
ATOM 1583 O O . GLY A 1 203 ? -2.410 -14.705 -8.567 1.00 94.44 203 GLY A O 1
ATOM 1584 N N . LEU A 1 204 ? -3.840 -14.572 -6.843 1.00 96.25 204 LEU A N 1
ATOM 1585 C CA . LEU A 1 204 ? -3.884 -13.114 -6.821 1.00 96.25 204 LEU A CA 1
ATOM 1586 C C . LEU A 1 204 ? -2.680 -12.564 -6.052 1.00 96.25 204 LEU A C 1
ATOM 1588 O O . LEU A 1 204 ? -2.448 -12.950 -4.909 1.00 96.25 204 LEU A O 1
ATOM 1592 N N . ALA A 1 205 ? -1.960 -11.620 -6.645 1.00 94.75 205 ALA A N 1
ATOM 1593 C CA . ALA A 1 205 ? -0.860 -10.921 -5.996 1.00 94.75 205 ALA A CA 1
ATOM 1594 C C . ALA A 1 205 ? -1.077 -9.409 -6.008 1.00 94.75 205 ALA A C 1
ATOM 1596 O O . ALA A 1 205 ? -1.683 -8.853 -6.928 1.00 94.75 205 ALA A O 1
ATOM 1597 N N . VAL A 1 206 ? -0.556 -8.748 -4.979 1.00 95.00 206 VAL A N 1
ATOM 1598 C CA . VAL A 1 206 ? -0.641 -7.299 -4.800 1.00 95.00 206 VAL A CA 1
ATOM 1599 C C . VAL A 1 206 ? 0.574 -6.634 -5.448 1.00 95.00 206 VAL A C 1
ATOM 1601 O O . VAL A 1 206 ? 1.671 -7.184 -5.454 1.00 95.00 206 VAL A O 1
ATOM 1604 N N . ILE A 1 207 ? 0.380 -5.458 -6.046 1.00 92.19 207 ILE A N 1
ATOM 1605 C CA . ILE A 1 207 ? 1.443 -4.721 -6.742 1.00 92.19 207 ILE A CA 1
ATOM 1606 C C . ILE A 1 207 ? 1.718 -3.384 -6.062 1.00 92.19 207 ILE A C 1
ATOM 1608 O O . ILE A 1 207 ? 2.874 -3.069 -5.779 1.00 92.19 207 ILE A O 1
ATOM 1612 N N . ASP A 1 208 ? 0.684 -2.563 -5.874 1.00 91.06 208 ASP A N 1
ATOM 1613 C CA . ASP A 1 208 ? 0.859 -1.157 -5.497 1.00 91.06 208 ASP A CA 1
ATOM 1614 C C . ASP A 1 208 ? -0.342 -0.589 -4.732 1.00 91.06 208 ASP A C 1
ATOM 1616 O O . ASP A 1 208 ? -1.050 0.293 -5.201 1.00 91.06 208 ASP A O 1
ATOM 1620 N N . VAL A 1 209 ? -0.589 -1.103 -3.528 1.00 94.94 209 VAL A N 1
ATOM 1621 C CA . VAL A 1 209 ? -1.692 -0.639 -2.667 1.00 94.94 209 VAL A CA 1
ATOM 1622 C C . VAL A 1 209 ? -1.182 0.244 -1.535 1.00 94.94 209 VAL A C 1
ATOM 1624 O O . VAL A 1 209 ? -0.015 0.182 -1.143 1.00 94.94 209 VAL A O 1
ATOM 1627 N N . ILE A 1 210 ? -2.061 1.059 -0.962 1.00 94.81 210 ILE A N 1
ATOM 1628 C CA . ILE A 1 210 ? -1.743 1.916 0.183 1.00 94.81 210 ILE A CA 1
ATOM 1629 C C . ILE A 1 210 ? -2.071 1.158 1.464 1.00 94.81 210 ILE A C 1
ATOM 1631 O O . ILE A 1 210 ? -3.240 0.995 1.799 1.00 94.81 210 ILE A O 1
ATOM 1635 N N . VAL A 1 211 ? -1.048 0.721 2.203 1.00 96.00 211 VAL A N 1
ATOM 1636 C CA . VAL A 1 211 ? -1.214 0.028 3.491 1.00 96.00 211 VAL A CA 1
ATOM 1637 C C . VAL A 1 211 ? -0.850 0.946 4.655 1.00 96.00 211 VAL A C 1
ATOM 1639 O O . VAL A 1 211 ? 0.310 1.328 4.838 1.00 96.00 211 VAL A O 1
ATOM 1642 N N . GLN A 1 212 ? -1.825 1.250 5.508 1.00 95.88 212 GLN A N 1
ATOM 1643 C CA . GLN A 1 212 ? -1.624 2.103 6.679 1.00 95.88 212 GLN A CA 1
ATOM 1644 C C . GLN A 1 212 ? -2.244 1.525 7.949 1.00 95.88 212 GLN A C 1
ATOM 1646 O O . GLN A 1 212 ? -3.204 0.759 7.912 1.00 95.88 212 GLN A O 1
ATOM 1651 N N . ARG A 1 213 ? -1.700 1.927 9.102 1.00 94.62 213 ARG A N 1
ATOM 1652 C CA . ARG A 1 213 ? -2.336 1.704 10.404 1.00 94.62 213 AR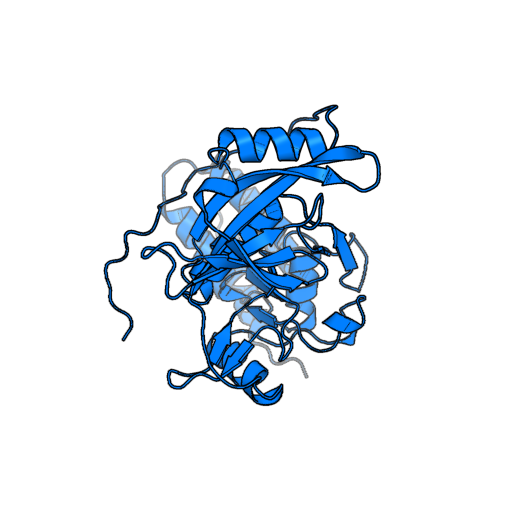G A CA 1
ATOM 1653 C C . ARG A 1 213 ? -3.123 2.958 10.769 1.00 94.62 213 ARG A C 1
ATOM 1655 O O . ARG A 1 213 ? -2.483 3.965 11.070 1.00 94.62 213 ARG A O 1
ATOM 1662 N N . PRO A 1 214 ? -4.463 2.939 10.726 1.00 93.12 214 PRO A N 1
ATOM 1663 C CA . PRO A 1 214 ? -5.238 4.100 11.120 1.00 93.12 214 PRO A CA 1
ATOM 1664 C C . PRO A 1 214 ? -5.085 4.352 12.625 1.00 93.12 214 PRO A C 1
ATOM 1666 O O . PRO A 1 214 ? -4.958 3.422 13.429 1.00 93.12 214 PRO A O 1
ATOM 1669 N N . THR A 1 215 ? -5.089 5.625 13.004 1.00 87.50 215 THR A N 1
ATOM 1670 C CA . THR A 1 215 ? -4.979 6.106 14.387 1.00 87.50 215 THR A CA 1
ATOM 1671 C C . THR A 1 215 ? -6.071 7.136 14.668 1.00 87.50 215 THR A C 1
ATOM 1673 O O . THR A 1 215 ? -6.713 7.632 13.738 1.00 87.50 215 THR A O 1
ATOM 1676 N N . GLY A 1 216 ? -6.304 7.434 15.952 1.00 88.75 216 GLY A N 1
ATOM 1677 C CA . GLY A 1 216 ? -7.262 8.453 16.389 1.00 88.75 216 GLY A CA 1
ATOM 1678 C C . GLY A 1 216 ? -8.642 8.304 15.742 1.00 88.75 216 GLY A C 1
ATOM 1679 O O . GLY A 1 216 ? -9.178 7.197 15.644 1.00 88.75 216 GLY A O 1
ATOM 1680 N N . HIS A 1 217 ? -9.179 9.425 15.254 1.00 88.38 217 HIS A N 1
ATOM 1681 C CA . HIS A 1 217 ? -10.523 9.505 14.671 1.00 88.38 217 HIS A CA 1
ATOM 1682 C C . HIS A 1 217 ? -10.712 8.609 13.440 1.00 88.38 217 HIS A C 1
ATOM 1684 O O . HIS A 1 217 ? -11.757 7.988 13.284 1.00 88.38 217 HIS A O 1
ATOM 1690 N N . LEU A 1 218 ? -9.683 8.442 12.599 1.00 92.19 218 LEU A N 1
ATOM 1691 C CA . LEU A 1 218 ? -9.778 7.556 11.434 1.00 92.19 218 LEU A CA 1
ATOM 1692 C C . LEU A 1 218 ? -10.045 6.106 11.848 1.00 92.19 218 LEU A C 1
ATOM 1694 O O . LEU A 1 218 ? -10.859 5.419 11.235 1.00 92.19 218 LEU A O 1
ATOM 1698 N N . ARG A 1 219 ? -9.354 5.630 12.891 1.00 93.00 219 ARG A N 1
ATOM 1699 C CA . ARG A 1 219 ? -9.569 4.274 13.404 1.00 93.00 219 ARG A CA 1
ATOM 1700 C C . ARG A 1 219 ? -10.982 4.124 13.957 1.00 93.00 219 ARG A C 1
ATOM 1702 O O . ARG A 1 219 ? -11.605 3.097 13.714 1.00 93.00 219 ARG A O 1
ATOM 1709 N N . GLN A 1 220 ? -11.465 5.128 14.683 1.00 87.50 220 GLN A N 1
ATOM 1710 C CA . GLN A 1 220 ? -12.814 5.124 15.238 1.00 87.50 220 GLN A CA 1
ATOM 1711 C C . GLN A 1 220 ? -13.870 5.018 14.129 1.00 87.50 220 GLN A C 1
ATOM 1713 O O . GLN A 1 220 ? -14.644 4.064 14.139 1.00 87.50 220 GLN A O 1
ATOM 1718 N N . LEU A 1 221 ? -13.817 5.897 13.121 1.00 90.00 221 LEU A N 1
ATOM 1719 C CA . LEU A 1 221 ? -14.753 5.873 11.991 1.00 90.00 221 LEU A CA 1
ATOM 1720 C C . LEU A 1 221 ? -14.773 4.522 11.272 1.00 90.00 221 LEU A C 1
ATOM 1722 O O . LEU A 1 221 ? -15.842 3.999 10.974 1.00 90.00 221 LEU A O 1
ATOM 1726 N N . LEU A 1 222 ? -13.600 3.934 11.010 1.00 92.69 222 LEU A N 1
ATOM 1727 C CA . LEU A 1 222 ? -13.496 2.630 10.345 1.00 92.69 222 LEU A CA 1
ATOM 1728 C C . LEU A 1 222 ? -14.145 1.508 11.155 1.00 92.69 222 LEU A C 1
ATOM 1730 O O . LEU A 1 222 ? -14.728 0.588 10.588 1.00 92.69 222 LEU A O 1
ATOM 1734 N N . ARG A 1 223 ? -14.036 1.560 12.483 1.00 90.31 223 ARG A N 1
ATOM 1735 C CA . ARG A 1 223 ? -14.663 0.567 13.354 1.00 90.31 223 ARG A CA 1
ATOM 1736 C C . ARG A 1 223 ? -16.173 0.749 13.411 1.00 90.31 223 ARG A C 1
ATOM 1738 O O . ARG A 1 223 ? -16.897 -0.236 13.315 1.00 90.31 223 ARG A O 1
ATOM 1745 N N . GLU A 1 224 ? -16.635 1.986 13.540 1.00 87.81 224 GLU A N 1
ATOM 1746 C CA . GLU A 1 224 ? -18.057 2.323 13.598 1.00 87.81 224 GLU A CA 1
ATOM 1747 C C . GLU A 1 224 ? -18.776 1.953 12.299 1.00 87.81 224 GLU A C 1
ATOM 1749 O O . GLU A 1 224 ? -19.773 1.232 12.340 1.00 87.81 224 GLU A O 1
ATOM 1754 N N . CYS A 1 225 ? -18.236 2.354 11.142 1.00 87.75 225 CYS A N 1
ATOM 1755 C CA . CYS A 1 225 ? -18.883 2.114 9.850 1.00 87.75 225 CYS A CA 1
ATOM 1756 C C . CYS A 1 225 ? -18.917 0.632 9.447 1.00 87.75 225 CYS A C 1
ATOM 1758 O O . CYS A 1 225 ? -19.746 0.236 8.630 1.00 87.75 225 CYS A O 1
ATOM 1760 N N . LEU A 1 226 ? -18.049 -0.193 10.037 1.00 89.19 226 LEU A N 1
ATOM 1761 C CA . LEU A 1 226 ? -18.003 -1.638 9.817 1.00 89.19 226 LEU A CA 1
ATOM 1762 C C . LEU A 1 226 ? -18.665 -2.442 10.942 1.00 89.19 226 LEU A C 1
ATOM 1764 O O . LEU A 1 226 ? -18.575 -3.668 10.948 1.00 89.19 226 LEU A O 1
ATOM 1768 N N . GLY A 1 227 ? -19.298 -1.778 11.916 1.00 84.75 227 GLY A N 1
ATOM 1769 C CA . GLY A 1 227 ? -19.916 -2.451 13.060 1.00 84.75 227 GLY A CA 1
ATOM 1770 C C . GLY A 1 227 ? -18.919 -3.217 13.938 1.00 84.75 227 GLY A C 1
ATOM 1771 O O . GLY A 1 227 ? -19.320 -4.065 14.733 1.00 84.75 227 GLY A O 1
ATOM 1772 N N . LEU A 1 228 ? -17.621 -2.916 13.828 1.00 75.75 228 LEU A N 1
ATOM 1773 C CA . LEU A 1 228 ? -16.538 -3.540 14.585 1.00 75.75 228 LEU A CA 1
ATOM 1774 C C . LEU A 1 228 ? -16.486 -2.936 15.993 1.00 75.75 228 LEU A C 1
ATOM 1776 O O . LEU A 1 228 ? -15.544 -2.227 16.374 1.00 75.75 228 LEU A O 1
ATOM 1780 N N . ARG A 1 229 ? -17.514 -3.211 16.797 1.00 62.88 229 ARG A N 1
ATOM 1781 C CA . ARG A 1 229 ? -17.469 -2.929 18.233 1.00 62.88 229 ARG A CA 1
ATOM 1782 C C . ARG A 1 229 ? -16.318 -3.716 18.846 1.00 62.88 229 ARG A C 1
ATOM 1784 O O . ARG A 1 229 ? -16.010 -4.824 18.418 1.00 62.88 229 ARG A O 1
ATOM 1791 N N . LEU A 1 230 ? -15.624 -3.112 19.804 1.00 55.12 230 LEU A N 1
ATOM 1792 C CA . LEU A 1 230 ? -14.784 -3.914 20.683 1.00 55.12 230 LEU A CA 1
ATOM 1793 C C . LEU A 1 230 ? -15.735 -4.812 21.456 1.00 55.12 230 LEU A C 1
ATOM 1795 O O . LEU A 1 230 ? -16.650 -4.303 22.106 1.00 55.12 230 LEU A O 1
ATOM 1799 N N . ASP A 1 231 ? -15.561 -6.121 21.339 1.00 55.25 231 ASP A N 1
ATOM 1800 C CA . ASP A 1 231 ? -16.256 -7.003 22.254 1.00 55.25 231 ASP A CA 1
ATOM 1801 C C . ASP A 1 231 ? -15.670 -6.771 23.664 1.00 55.25 231 ASP A C 1
ATOM 1803 O O . ASP A 1 231 ? -14.474 -6.497 23.840 1.00 55.25 231 ASP A O 1
ATOM 1807 N N . GLY A 1 232 ? -16.530 -6.794 24.683 1.00 51.41 232 GLY A N 1
ATOM 1808 C CA . GLY A 1 232 ? -16.100 -6.567 26.064 1.00 51.41 232 GLY A CA 1
ATOM 1809 C C . GLY A 1 232 ? -15.059 -7.592 26.534 1.00 51.41 232 GLY A C 1
ATOM 1810 O O . GLY A 1 232 ? -14.264 -7.291 27.423 1.00 51.41 232 GLY A O 1
ATOM 1811 N N . ALA A 1 233 ? -15.004 -8.771 25.905 1.00 53.50 233 ALA A N 1
ATOM 1812 C CA . ALA A 1 233 ? -14.067 -9.836 26.237 1.00 53.50 233 ALA A CA 1
ATOM 1813 C C . ALA A 1 233 ? -12.636 -9.545 25.746 1.00 53.50 233 ALA A C 1
ATOM 1815 O O . ALA A 1 233 ? -11.687 -9.863 26.452 1.00 53.50 233 ALA A O 1
ATOM 1816 N N . GLN A 1 234 ? -12.453 -8.875 24.608 1.00 56.03 234 GLN A N 1
ATOM 1817 C CA . GLN A 1 234 ? -11.171 -8.423 24.068 1.00 56.03 234 GLN A CA 1
ATOM 1818 C C . GLN A 1 234 ? -10.615 -7.275 24.901 1.00 56.03 234 GLN A C 1
ATOM 1820 O O . GLN A 1 234 ? -9.425 -7.264 25.215 1.00 56.03 234 GLN A O 1
ATOM 1825 N N . ILE A 1 235 ? -11.483 -6.342 25.309 1.00 59.19 235 ILE A N 1
ATOM 1826 C CA . ILE A 1 235 ? -11.126 -5.285 26.263 1.00 59.19 235 ILE A CA 1
ATOM 1827 C C . ILE A 1 235 ? -10.656 -5.922 27.575 1.00 59.19 235 ILE A C 1
ATOM 1829 O O . ILE A 1 235 ? -9.578 -5.590 28.071 1.00 59.19 235 ILE A O 1
ATOM 1833 N N . LYS A 1 236 ? -11.424 -6.883 28.102 1.00 57.81 236 LYS A N 1
ATOM 1834 C CA . LYS A 1 236 ? -11.080 -7.625 29.319 1.00 57.81 236 LYS A CA 1
ATOM 1835 C C . LYS A 1 236 ? -9.765 -8.393 29.176 1.00 57.81 236 LYS A C 1
ATOM 1837 O O . LYS A 1 236 ? -8.900 -8.269 30.028 1.00 57.81 236 LYS A O 1
ATOM 1842 N N . GLN A 1 237 ? -9.566 -9.130 28.086 1.00 60.44 237 GLN A N 1
ATOM 1843 C CA . GLN A 1 237 ? -8.363 -9.929 27.851 1.00 60.44 237 GLN A CA 1
ATOM 1844 C C . GLN A 1 237 ? -7.100 -9.062 27.751 1.00 60.44 237 GLN A C 1
ATOM 1846 O O . GLN A 1 237 ? -6.056 -9.431 28.291 1.00 60.44 237 GLN A O 1
ATOM 1851 N N . GLN A 1 238 ? -7.183 -7.906 27.086 1.00 57.81 238 GLN A N 1
ATOM 1852 C CA . GLN A 1 238 ? -6.065 -6.963 27.000 1.00 57.81 238 GLN A CA 1
ATOM 1853 C C . GLN A 1 238 ? -5.750 -6.339 28.361 1.00 57.81 238 GLN A C 1
ATOM 1855 O O . GLN A 1 238 ? -4.577 -6.247 28.728 1.00 57.81 238 GLN A O 1
ATOM 1860 N N . LEU A 1 239 ? -6.777 -5.978 29.138 1.00 59.75 239 LEU A N 1
ATOM 1861 C CA . LEU A 1 239 ? -6.604 -5.528 30.520 1.00 59.75 239 LEU A CA 1
ATOM 1862 C C . LEU A 1 239 ? -5.970 -6.624 31.388 1.00 59.75 239 LEU A C 1
ATOM 1864 O O . LEU A 1 239 ? -4.977 -6.361 32.061 1.00 59.75 239 LEU A O 1
ATOM 1868 N N . ASP A 1 240 ? -6.452 -7.862 31.302 1.00 59.19 240 ASP A N 1
ATOM 1869 C CA . ASP A 1 240 ? -5.949 -9.007 32.065 1.00 59.19 240 ASP A CA 1
ATOM 1870 C C . ASP A 1 240 ? -4.483 -9.332 31.742 1.00 59.19 240 ASP A C 1
ATOM 1872 O O . ASP A 1 240 ? -3.696 -9.629 32.644 1.00 59.19 240 ASP A O 1
ATOM 1876 N N . GLN A 1 241 ? -4.080 -9.271 30.469 1.00 59.91 241 GLN A N 1
ATOM 1877 C CA . GLN A 1 241 ? -2.684 -9.471 30.061 1.00 59.91 241 GLN A CA 1
ATOM 1878 C C . GLN A 1 241 ? -1.765 -8.355 30.584 1.00 59.91 241 GLN A C 1
ATOM 1880 O O . GLN A 1 241 ? -0.646 -8.627 31.033 1.00 59.91 241 GLN A O 1
ATOM 1885 N N . LEU A 1 242 ? -2.233 -7.104 30.587 1.00 54.72 242 LEU A N 1
ATOM 1886 C CA . LEU A 1 242 ? -1.523 -5.968 31.188 1.00 54.72 242 LEU A CA 1
ATOM 1887 C C . LEU A 1 242 ? -1.413 -6.094 32.717 1.00 54.72 242 LEU A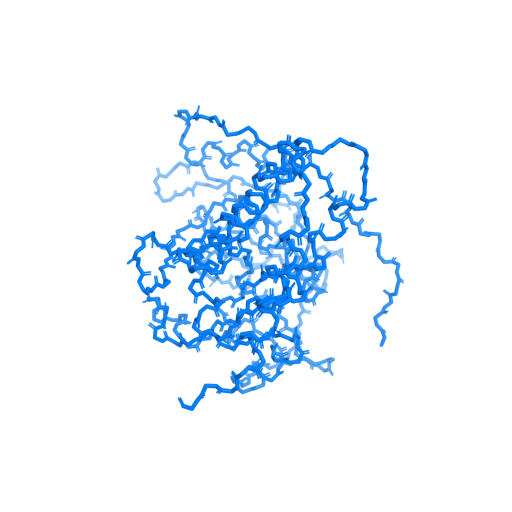 C 1
ATOM 1889 O O . LEU A 1 242 ? -0.379 -5.758 33.300 1.00 54.72 242 LEU A O 1
ATOM 1893 N N . VAL A 1 243 ? -2.451 -6.611 33.376 1.00 56.75 243 VAL A N 1
ATOM 1894 C CA . VAL A 1 243 ? -2.458 -6.853 34.825 1.00 56.75 243 VAL A CA 1
ATOM 1895 C C . VAL A 1 243 ? -1.439 -7.933 35.203 1.00 56.75 243 VAL A C 1
ATOM 1897 O O . VAL A 1 243 ? -0.647 -7.723 36.121 1.00 56.75 243 VAL A O 1
ATOM 1900 N N . ARG A 1 244 ? -1.386 -9.048 34.463 1.00 58.19 244 ARG A N 1
ATOM 1901 C CA . ARG A 1 244 ? -0.542 -10.217 34.788 1.00 58.19 244 ARG A CA 1
ATOM 1902 C C . ARG A 1 244 ? 0.954 -10.041 34.496 1.00 58.19 244 ARG A C 1
ATOM 1904 O O . ARG A 1 244 ? 1.755 -10.835 34.977 1.00 58.19 244 ARG A O 1
ATOM 1911 N N . SER A 1 245 ? 1.356 -9.040 33.712 1.00 49.44 245 SER A N 1
ATOM 1912 C CA . SER A 1 245 ? 2.694 -9.006 33.099 1.00 49.44 245 SER A CA 1
ATOM 1913 C C . SER A 1 245 ? 3.796 -8.238 33.850 1.00 49.44 245 SER A C 1
ATOM 1915 O O . SER A 1 245 ? 4.887 -8.158 33.305 1.00 49.44 245 SER A O 1
ATOM 1917 N N . THR A 1 246 ? 3.608 -7.692 35.069 1.00 50.62 246 THR A N 1
ATOM 1918 C CA . THR A 1 246 ? 4.725 -7.272 35.982 1.00 50.62 246 THR A CA 1
ATOM 1919 C C . THR A 1 246 ? 4.213 -6.737 37.363 1.00 50.62 246 THR A C 1
ATOM 1921 O O . THR A 1 246 ? 3.009 -6.610 37.554 1.00 50.62 246 THR A O 1
ATOM 1924 N N . PRO A 1 247 ? 5.059 -6.277 38.316 1.00 54.22 247 PRO A N 1
ATOM 1925 C CA . PRO A 1 247 ? 4.625 -5.700 39.619 1.00 54.22 247 PRO A CA 1
ATOM 1926 C C . PRO A 1 247 ? 4.337 -4.170 39.713 1.00 54.22 247 PRO A C 1
ATOM 1928 O O . PRO A 1 247 ? 3.772 -3.712 40.700 1.00 54.22 247 PRO A O 1
ATOM 1931 N N . ALA A 1 248 ? 4.689 -3.336 38.725 1.00 58.69 248 ALA A N 1
ATOM 1932 C CA . ALA A 1 248 ? 4.500 -1.872 38.782 1.00 58.69 248 ALA A CA 1
ATOM 1933 C C . ALA A 1 248 ? 3.111 -1.370 38.294 1.00 58.69 248 ALA A C 1
ATOM 1935 O O . ALA A 1 248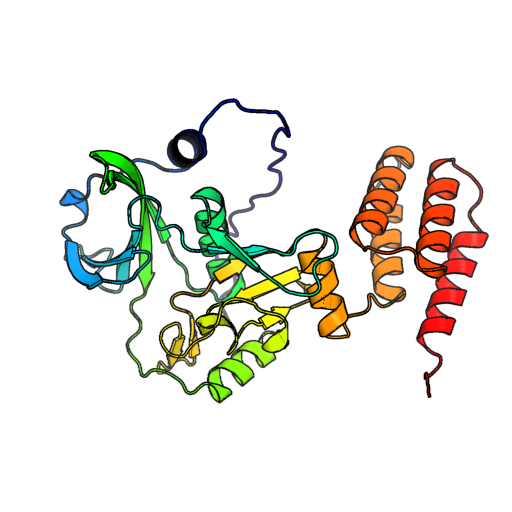 ? 2.922 -1.074 37.116 1.00 58.69 248 ALA A O 1
ATOM 1936 N N . GLY A 1 249 ? 2.136 -1.224 39.200 1.00 53.97 249 GLY A N 1
ATOM 1937 C CA . GLY A 1 249 ? 0.736 -0.884 38.868 1.00 53.97 249 GLY A CA 1
ATOM 1938 C C . GLY A 1 249 ? 0.443 0.542 38.352 1.00 53.97 249 GLY A C 1
ATOM 1939 O O . GLY A 1 249 ? -0.513 0.728 37.601 1.00 53.97 249 GLY A O 1
ATOM 1940 N N . ARG A 1 250 ? 1.258 1.560 38.67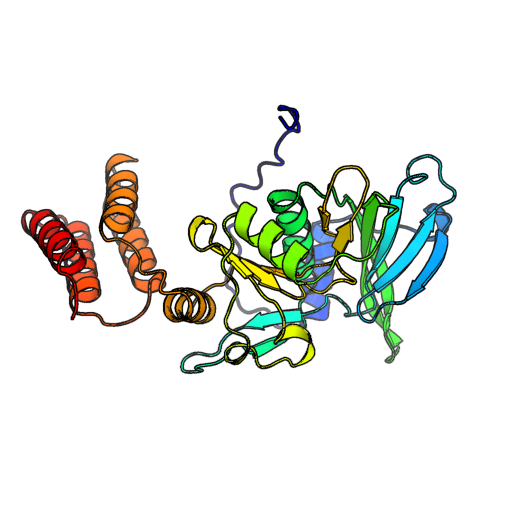9 1.00 53.59 250 ARG A N 1
ATOM 1941 C CA . ARG A 1 250 ? 0.953 2.974 38.335 1.00 53.59 250 ARG A CA 1
ATOM 1942 C C . ARG A 1 250 ? 1.164 3.343 36.866 1.00 53.59 250 ARG A C 1
ATOM 1944 O O . ARG A 1 250 ? 0.321 4.031 36.297 1.00 53.59 250 ARG A O 1
ATOM 1951 N N . GLU A 1 251 ? 2.254 2.903 36.239 1.00 57.50 251 GLU A N 1
ATOM 1952 C CA . GLU A 1 251 ? 2.469 3.172 34.805 1.00 57.50 251 GLU A CA 1
ATOM 1953 C C . GLU A 1 251 ? 1.535 2.346 33.916 1.00 57.50 251 GLU A C 1
ATOM 1955 O O . GLU A 1 251 ? 1.144 2.782 32.834 1.00 57.50 251 GLU A O 1
ATOM 1960 N N . ARG A 1 252 ? 1.063 1.199 34.413 1.00 59.72 252 ARG A N 1
ATOM 1961 C CA . ARG A 1 252 ? 0.095 0.368 33.692 1.00 59.72 252 ARG A CA 1
ATOM 1962 C C . ARG A 1 252 ? -1.306 0.919 33.698 1.00 59.72 252 ARG A C 1
ATOM 1964 O O . ARG A 1 252 ? -1.985 0.820 32.687 1.00 59.72 252 ARG A O 1
ATOM 1971 N N . ALA A 1 253 ? -1.731 1.544 34.786 1.00 54.62 253 ALA A N 1
ATOM 1972 C CA . ALA A 1 253 ? -3.019 2.208 34.787 1.00 54.62 253 ALA A CA 1
ATOM 1973 C C . ALA A 1 253 ? -3.023 3.446 33.879 1.00 54.62 253 ALA A C 1
ATOM 1975 O O . ALA A 1 253 ? -4.012 3.695 33.202 1.00 54.62 253 ALA A O 1
ATOM 1976 N N . LYS A 1 254 ? -1.893 4.159 33.756 1.00 57.59 254 LYS A N 1
ATOM 1977 C CA . LYS A 1 254 ? -1.736 5.205 32.732 1.00 57.59 254 LYS A CA 1
ATOM 1978 C C . LYS A 1 254 ? -1.788 4.631 31.312 1.00 57.59 254 LYS A C 1
ATOM 1980 O O . LYS A 1 254 ? -2.413 5.238 30.452 1.00 57.59 254 LYS A O 1
ATOM 1985 N N . GLN A 1 255 ? -1.181 3.468 31.058 1.00 58.28 255 GLN A N 1
ATOM 1986 C CA . GLN A 1 255 ? -1.281 2.787 29.760 1.00 58.28 255 GLN A CA 1
ATOM 1987 C C . GLN A 1 255 ? -2.691 2.257 29.471 1.00 58.28 255 GLN A C 1
ATOM 1989 O O . GLN A 1 255 ? -3.151 2.401 28.347 1.00 58.28 255 GLN A O 1
ATOM 1994 N N . ALA A 1 256 ? -3.397 1.705 30.460 1.00 56.75 256 ALA A N 1
ATOM 1995 C CA . ALA A 1 256 ? -4.775 1.236 30.329 1.00 56.75 256 ALA A CA 1
ATOM 1996 C C . ALA A 1 256 ? -5.756 2.398 30.123 1.00 56.75 256 ALA A C 1
ATOM 1998 O O . ALA A 1 256 ? -6.618 2.318 29.258 1.00 56.75 256 ALA A O 1
ATOM 1999 N N . VAL A 1 257 ? -5.588 3.512 30.845 1.00 58.47 257 VAL A N 1
ATOM 2000 C CA . VAL A 1 257 ? -6.355 4.746 30.617 1.00 58.47 257 VAL A CA 1
ATOM 2001 C C . VAL A 1 257 ? -6.079 5.293 29.219 1.00 58.47 257 VAL A C 1
ATOM 2003 O O . VAL A 1 257 ? -7.036 5.561 28.508 1.00 58.47 257 VAL A O 1
ATOM 2006 N N . ARG A 1 258 ? -4.815 5.350 28.773 1.00 60.16 258 ARG A N 1
ATOM 2007 C CA . ARG A 1 258 ? -4.472 5.733 27.392 1.00 60.16 258 ARG A CA 1
ATOM 2008 C C . ARG A 1 258 ? -5.069 4.788 26.359 1.00 60.16 258 ARG A C 1
ATOM 2010 O O . ARG A 1 258 ? -5.546 5.262 25.342 1.00 60.16 258 ARG A O 1
ATOM 2017 N N . LEU A 1 259 ? -5.077 3.479 26.625 1.00 55.69 259 LEU A N 1
ATOM 2018 C CA . LEU A 1 259 ? -5.722 2.486 25.769 1.00 55.69 259 LEU A CA 1
ATOM 2019 C C . LEU A 1 259 ? -7.212 2.814 25.657 1.00 55.69 259 LEU A C 1
ATOM 2021 O O . LEU A 1 259 ? -7.701 2.980 24.555 1.00 55.69 259 LEU A O 1
ATOM 2025 N N . VAL A 1 260 ? -7.910 3.010 26.778 1.00 56.69 260 VAL A N 1
ATOM 2026 C CA . VAL A 1 260 ? -9.343 3.349 26.821 1.00 56.69 260 VAL A CA 1
ATOM 2027 C C . VAL A 1 260 ? -9.644 4.743 26.244 1.00 56.69 260 VAL A C 1
ATOM 2029 O O . VAL A 1 260 ? -10.707 4.961 25.669 1.00 56.69 260 VAL A O 1
ATOM 2032 N N . GLU A 1 261 ? -8.721 5.698 26.347 1.00 55.44 261 GLU A N 1
ATOM 2033 C CA . GLU A 1 261 ? -8.787 7.005 25.683 1.00 55.44 261 GLU A CA 1
ATOM 2034 C C . GLU A 1 261 ? -8.649 6.889 24.165 1.00 55.44 261 GLU A C 1
ATOM 2036 O O . GLU A 1 261 ? -9.444 7.478 23.432 1.00 55.44 261 GLU A O 1
ATOM 2041 N N . ASP A 1 262 ? -7.730 6.042 23.713 1.00 54.72 262 ASP A N 1
ATOM 2042 C CA . ASP A 1 262 ? -7.514 5.674 22.320 1.00 54.72 262 ASP A CA 1
ATOM 2043 C C . ASP A 1 262 ? -8.710 4.920 21.702 1.00 54.72 262 ASP A C 1
ATOM 2045 O O . ASP A 1 262 ? -8.836 4.878 20.472 1.00 54.72 262 ASP A O 1
ATOM 2049 N N . LEU A 1 263 ? -9.587 4.321 22.520 1.00 52.66 263 LEU A N 1
ATOM 2050 C CA . LEU A 1 263 ? -10.784 3.601 22.064 1.00 52.66 263 LEU A CA 1
ATOM 2051 C C . LEU A 1 263 ? -11.978 4.514 21.703 1.00 52.66 263 LEU A C 1
ATOM 2053 O O . LEU A 1 263 ? -12.880 4.030 21.026 1.00 52.66 263 LEU A O 1
ATOM 2057 N N . GLY A 1 264 ? -11.952 5.811 22.052 1.00 40.56 264 GLY A N 1
ATOM 2058 C CA . GLY A 1 264 ? -12.878 6.845 21.547 1.00 40.56 264 GLY A CA 1
ATOM 2059 C C . GLY A 1 264 ? -14.309 6.872 22.135 1.00 40.56 264 GLY A C 1
ATOM 2060 O O . GLY A 1 264 ? -14.982 5.853 22.233 1.00 40.56 264 GLY A O 1
ATOM 2061 N N . GLY A 1 265 ? -14.792 8.083 22.469 1.00 48.28 265 GLY A N 1
ATOM 2062 C CA . GLY A 1 265 ? -16.203 8.427 22.761 1.00 48.28 265 GLY A CA 1
ATOM 2063 C C . GLY A 1 265 ? -16.708 8.237 24.214 1.00 48.28 265 GLY A C 1
ATOM 2064 O O . GLY A 1 265 ? -16.372 7.246 24.860 1.00 48.28 265 GLY A O 1
ATOM 2065 N N . PRO A 1 266 ? -17.546 9.150 24.765 1.00 42.62 266 PRO A N 1
ATOM 2066 C CA . PRO A 1 266 ? -18.141 8.996 26.094 1.00 42.62 266 PRO A CA 1
ATOM 2067 C C . PRO A 1 266 ? -19.358 8.063 26.031 1.00 42.62 266 PRO A C 1
ATOM 2069 O O . PRO A 1 266 ? -20.503 8.508 26.025 1.00 42.62 266 PRO A O 1
ATOM 2072 N N . THR A 1 267 ? -19.131 6.751 25.984 1.00 54.28 267 THR A N 1
ATOM 2073 C CA . THR A 1 267 ? -20.205 5.802 26.315 1.00 54.28 267 THR A CA 1
ATOM 2074 C C . THR A 1 267 ? -20.232 5.583 27.829 1.00 54.28 267 THR A C 1
ATOM 2076 O O . THR A 1 267 ? -19.169 5.593 28.456 1.00 54.28 267 THR A O 1
ATOM 2079 N N . PRO A 1 268 ? -21.404 5.357 28.454 1.00 51.47 268 PRO A N 1
ATOM 2080 C CA . PRO A 1 268 ? -21.479 5.032 29.881 1.00 51.47 268 PRO A CA 1
ATOM 2081 C C . PRO A 1 268 ? -20.548 3.876 30.274 1.00 51.47 268 PRO A C 1
ATOM 2083 O O . PRO A 1 268 ? -19.914 3.921 31.324 1.00 51.47 268 PRO A O 1
ATOM 2086 N N . SER A 1 269 ? -20.384 2.892 29.385 1.00 54.62 269 SER A N 1
ATOM 2087 C CA . SER A 1 269 ? -19.499 1.743 29.575 1.00 54.62 269 SER A CA 1
ATOM 2088 C C . SER A 1 269 ? -18.013 2.103 29.516 1.00 54.62 269 SER A C 1
ATOM 2090 O O . SER A 1 269 ? -17.260 1.665 30.378 1.00 54.62 269 SER A O 1
ATOM 2092 N N . LEU A 1 270 ? -17.576 2.946 28.570 1.00 57.78 270 LEU A N 1
ATOM 2093 C CA . LEU A 1 270 ? -16.192 3.440 28.532 1.00 57.78 270 LEU A CA 1
ATOM 2094 C C . LEU A 1 270 ? -15.893 4.372 29.710 1.00 57.78 270 LEU A C 1
ATOM 2096 O O . LEU A 1 270 ? -14.786 4.350 30.237 1.00 57.78 270 LEU A O 1
ATOM 2100 N N . THR A 1 271 ? -16.876 5.151 30.164 1.00 57.38 271 THR A N 1
ATOM 2101 C CA . THR A 1 271 ? -16.765 5.970 31.377 1.00 57.38 271 THR A CA 1
ATOM 2102 C C . THR A 1 271 ? -16.606 5.095 32.618 1.00 57.38 271 THR A C 1
ATOM 2104 O O . THR A 1 271 ? -15.698 5.340 33.408 1.00 57.38 271 THR A O 1
ATOM 2107 N N . ALA A 1 272 ? -17.410 4.038 32.764 1.00 60.03 272 ALA A N 1
ATOM 2108 C CA . ALA A 1 272 ? -17.268 3.069 33.851 1.00 60.03 272 ALA A CA 1
ATOM 2109 C C . ALA A 1 272 ? -15.899 2.369 33.811 1.00 60.03 272 ALA A C 1
ATOM 2111 O O . ALA A 1 272 ? -15.225 2.280 34.834 1.00 60.03 272 ALA A O 1
ATOM 2112 N N . LEU A 1 273 ? -15.431 1.976 32.621 1.00 61.78 273 LEU A N 1
ATOM 2113 C CA . LEU A 1 273 ? -14.113 1.364 32.437 1.00 61.78 273 LEU A CA 1
ATOM 2114 C C . LEU A 1 273 ? -12.964 2.332 32.759 1.00 61.78 273 LEU A C 1
ATOM 2116 O O . LEU A 1 273 ? -11.991 1.939 33.398 1.00 61.78 273 LEU A O 1
ATOM 2120 N N . ARG A 1 274 ? -13.078 3.608 32.360 1.00 62.47 274 ARG A N 1
ATOM 2121 C CA . ARG A 1 274 ? -12.126 4.674 32.723 1.00 62.47 274 ARG A CA 1
ATOM 2122 C C . ARG A 1 274 ? -12.083 4.877 34.229 1.00 62.47 274 ARG A C 1
ATOM 2124 O O . ARG A 1 274 ? -10.998 4.935 34.797 1.00 62.47 274 ARG A O 1
ATOM 2131 N N . ILE A 1 275 ? -13.245 4.968 34.876 1.00 61.22 275 ILE A N 1
ATOM 2132 C CA . ILE A 1 275 ? -13.350 5.122 36.331 1.00 61.22 275 ILE A CA 1
ATOM 2133 C C . ILE A 1 275 ? -12.704 3.921 37.023 1.00 61.22 275 ILE A C 1
ATOM 2135 O O . ILE A 1 275 ? -11.870 4.109 37.905 1.00 61.22 275 ILE A O 1
ATOM 2139 N N . ALA A 1 276 ? -13.014 2.700 36.590 1.00 63.53 276 ALA A N 1
ATOM 2140 C CA . ALA A 1 276 ? -12.453 1.486 37.165 1.00 63.53 276 ALA A CA 1
ATOM 2141 C C . ALA A 1 276 ? -10.928 1.396 36.960 1.00 63.53 276 ALA A C 1
ATOM 2143 O O . ALA A 1 276 ? -10.198 1.124 37.912 1.00 63.53 276 ALA A O 1
ATOM 2144 N N . ALA A 1 277 ? -10.420 1.743 35.771 1.00 63.19 277 ALA A N 1
ATOM 2145 C CA . ALA A 1 277 ? -8.985 1.818 35.493 1.00 63.19 277 ALA A CA 1
ATOM 2146 C C . ALA A 1 277 ? -8.269 2.887 36.345 1.00 63.19 277 ALA A C 1
ATOM 2148 O O . ALA A 1 277 ? -7.160 2.650 36.828 1.00 63.19 277 ALA A O 1
ATOM 2149 N N . VAL A 1 278 ? -8.899 4.046 36.582 1.00 60.69 278 VAL A N 1
ATOM 2150 C CA . VAL A 1 278 ? -8.373 5.114 37.453 1.00 60.69 278 VAL A CA 1
ATOM 2151 C C . VAL A 1 278 ? -8.379 4.702 38.928 1.00 60.69 278 VAL A C 1
ATOM 2153 O O . VAL A 1 278 ? -7.406 4.972 39.631 1.00 60.69 278 VAL A O 1
ATOM 2156 N N . ARG A 1 279 ? -9.433 4.039 39.414 1.00 62.88 279 ARG A N 1
ATOM 2157 C CA . ARG A 1 279 ? -9.511 3.538 40.799 1.00 62.88 279 ARG A CA 1
ATOM 2158 C C . ARG A 1 279 ? -8.471 2.445 41.044 1.00 62.88 279 ARG A C 1
ATOM 2160 O O . ARG A 1 279 ? -7.718 2.514 42.014 1.00 62.88 279 ARG A O 1
ATOM 2167 N N . TYR A 1 280 ? -8.315 1.529 40.089 1.00 57.81 280 TYR A N 1
ATOM 2168 C CA . TYR A 1 280 ? -7.242 0.537 40.103 1.00 57.81 280 TYR A CA 1
ATOM 2169 C C . TYR A 1 280 ? -5.846 1.193 40.123 1.00 57.81 280 TYR A C 1
ATOM 2171 O O . TYR A 1 280 ? -4.982 0.796 40.903 1.00 57.81 280 TYR A O 1
ATOM 2179 N N . ALA A 1 281 ? -5.632 2.272 39.352 1.00 55.34 281 ALA A N 1
ATOM 2180 C CA . ALA A 1 281 ? -4.391 3.067 39.369 1.00 55.34 281 ALA A CA 1
ATOM 2181 C C . ALA A 1 281 ? -4.001 3.584 40.759 1.00 55.34 281 ALA A C 1
ATOM 2183 O O . ALA A 1 281 ? -2.818 3.785 41.055 1.00 55.34 281 ALA A O 1
ATOM 2184 N N . ARG A 1 282 ? -5.015 3.868 41.579 1.00 58.03 282 ARG A N 1
ATOM 2185 C CA . ARG A 1 282 ? -4.886 4.442 42.919 1.00 58.03 282 ARG A CA 1
ATOM 2186 C C . ARG A 1 282 ? -4.696 3.379 44.001 1.00 58.03 282 ARG A C 1
ATOM 2188 O O . ARG A 1 282 ? -4.494 3.747 45.152 1.00 58.03 282 ARG A O 1
ATOM 2195 N N . GLY A 1 283 ? -4.687 2.093 43.639 1.00 55.97 283 GLY A N 1
ATOM 2196 C CA . GLY A 1 283 ? -4.611 0.986 44.596 1.00 55.97 283 GLY A CA 1
ATOM 2197 C C . GLY A 1 283 ? -5.920 0.769 45.356 1.00 55.97 283 GLY A C 1
ATOM 2198 O O . GLY A 1 283 ? -5.912 0.148 46.416 1.00 55.97 283 GLY A O 1
ATOM 2199 N N . GLU A 1 284 ? -7.035 1.296 44.845 1.00 64.88 284 GLU A N 1
ATOM 2200 C CA . GLU A 1 284 ? -8.354 1.048 45.417 1.00 64.88 284 GLU A CA 1
ATOM 2201 C C . GLU A 1 284 ? -8.796 -0.384 45.074 1.00 64.88 284 GLU A C 1
ATOM 2203 O O . GLU A 1 284 ? -8.608 -0.852 43.947 1.00 64.88 284 GLU A O 1
ATOM 2208 N N . SER A 1 285 ? -9.382 -1.086 46.051 1.00 56.34 285 SER A N 1
ATOM 2209 C CA . SER A 1 285 ? -9.956 -2.423 45.852 1.00 56.34 285 SER A CA 1
ATOM 2210 C C . SER A 1 285 ? -10.974 -2.384 44.710 1.00 56.34 285 SER A C 1
ATOM 2212 O O . SER A 1 285 ? -11.871 -1.540 44.702 1.00 56.34 285 SER A O 1
ATOM 2214 N N . CYS A 1 286 ? -10.837 -3.308 43.763 1.00 56.38 286 CYS A N 1
ATOM 2215 C CA . CYS A 1 286 ? -11.528 -3.251 42.483 1.00 56.38 286 CYS A CA 1
ATOM 2216 C C . CYS A 1 286 ? -12.597 -4.336 42.308 1.00 56.38 286 CYS A C 1
ATOM 2218 O O . CYS A 1 286 ? -12.812 -4.801 41.193 1.00 56.38 286 CYS A O 1
ATOM 2220 N N . HIS A 1 287 ? -13.302 -4.710 43.382 1.00 54.94 287 HIS A N 1
ATOM 2221 C CA . HIS A 1 287 ? -14.491 -5.570 43.274 1.00 54.94 287 HIS A CA 1
ATOM 2222 C C . HIS A 1 287 ? -15.524 -5.029 42.256 1.00 54.94 287 HIS A C 1
ATOM 2224 O O . HIS A 1 287 ? -16.274 -5.802 41.671 1.00 54.94 287 HIS A O 1
ATOM 2230 N N . ASP A 1 288 ? -15.489 -3.722 41.967 1.00 55.06 288 ASP A N 1
ATOM 2231 C CA . ASP A 1 288 ? -16.328 -3.065 40.961 1.00 55.06 288 ASP A CA 1
ATOM 2232 C C . ASP A 1 288 ? -15.865 -3.261 39.500 1.00 55.06 288 ASP A C 1
ATOM 2234 O O . ASP A 1 288 ? -16.682 -3.087 38.599 1.00 55.06 288 ASP A O 1
ATOM 2238 N N . LEU A 1 289 ? -14.593 -3.589 39.209 1.00 54.75 289 LEU A N 1
ATOM 2239 C CA . LEU A 1 289 ? -14.126 -3.769 37.819 1.00 54.75 289 LEU A CA 1
ATOM 2240 C C . 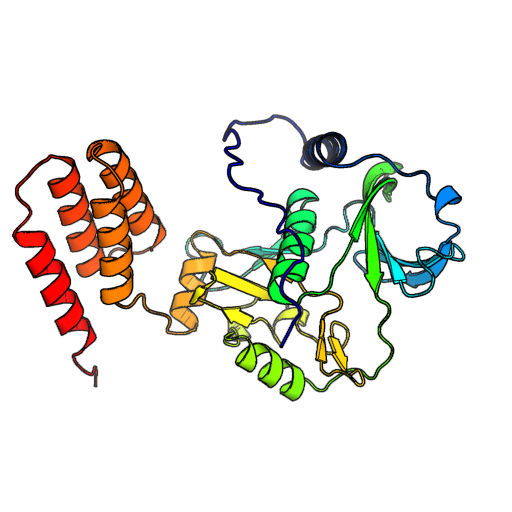LEU A 1 289 ? -14.639 -5.076 37.231 1.00 54.75 289 LEU A C 1
ATOM 2242 O O . LEU A 1 289 ? -15.107 -5.063 36.097 1.00 54.75 289 LEU A O 1
ATOM 2246 N N . ASP A 1 290 ? -14.610 -6.163 38.000 1.00 53.66 290 ASP A N 1
ATOM 2247 C CA . ASP A 1 290 ? -15.191 -7.435 37.568 1.00 53.66 290 ASP A CA 1
ATOM 2248 C C . ASP A 1 290 ? -16.700 -7.282 37.337 1.00 53.66 290 ASP A C 1
ATOM 2250 O O . ASP A 1 290 ? -17.182 -7.628 36.262 1.00 53.66 290 ASP A O 1
ATOM 2254 N N . ALA A 1 291 ? -17.412 -6.611 38.251 1.00 56.19 291 ALA A N 1
ATOM 2255 C CA . ALA A 1 291 ? -18.834 -6.303 38.092 1.00 56.19 291 ALA A CA 1
ATOM 2256 C C . ALA A 1 291 ? -19.125 -5.377 36.891 1.00 56.19 291 ALA A C 1
ATOM 2258 O O . ALA A 1 291 ? -20.097 -5.583 36.168 1.00 56.19 291 ALA A O 1
ATOM 2259 N N . CYS A 1 292 ? -18.280 -4.372 36.624 1.00 53.22 292 CYS A N 1
ATOM 2260 C CA . CYS A 1 292 ? -18.422 -3.501 35.450 1.00 53.22 292 CYS A CA 1
ATOM 2261 C C . CYS A 1 292 ? -18.143 -4.245 34.136 1.00 53.22 292 CYS A C 1
ATOM 2263 O O . CYS A 1 292 ? -18.803 -3.983 33.130 1.00 53.22 292 CYS A O 1
ATOM 2265 N N . LEU A 1 293 ? -17.164 -5.154 34.126 1.00 54.56 293 LEU A N 1
ATOM 2266 C CA . LEU A 1 293 ? -16.829 -5.979 32.966 1.00 54.56 293 LEU A CA 1
ATOM 2267 C C . LEU A 1 293 ? -17.918 -7.025 32.691 1.00 54.56 293 LEU A C 1
ATOM 2269 O O . LEU A 1 293 ? -18.263 -7.240 31.530 1.00 54.56 293 LEU A O 1
ATOM 2273 N N . GLU A 1 294 ? -18.487 -7.627 33.735 1.00 57.31 294 GLU A N 1
ATOM 2274 C CA . GLU A 1 294 ? -19.617 -8.559 33.651 1.00 57.31 294 GLU A CA 1
ATOM 2275 C C . GLU A 1 294 ? -20.890 -7.859 33.171 1.00 57.31 294 GLU A C 1
ATOM 2277 O O . GLU A 1 294 ? -21.472 -8.280 32.171 1.00 57.31 294 GLU A O 1
ATOM 2282 N N . ALA A 1 295 ? -21.249 -6.718 33.766 1.00 54.06 295 ALA A N 1
ATOM 2283 C CA . ALA A 1 295 ? -22.385 -5.911 33.317 1.00 54.06 295 ALA A CA 1
ATOM 2284 C C . ALA A 1 295 ? -22.231 -5.448 31.855 1.00 54.06 295 ALA A C 1
ATOM 2286 O O . ALA A 1 295 ? -23.216 -5.306 31.127 1.00 54.06 295 ALA A O 1
ATOM 2287 N N . HIS A 1 296 ? -20.998 -5.220 31.388 1.00 52.44 296 HIS A N 1
ATOM 2288 C CA . HIS A 1 296 ? -20.749 -4.871 29.992 1.00 52.44 296 HIS A CA 1
ATOM 2289 C C . HIS A 1 296 ? -20.869 -6.073 29.046 1.00 52.44 296 HIS A C 1
ATOM 2291 O O . HIS A 1 296 ? -21.416 -5.925 27.952 1.00 52.44 296 HIS A O 1
ATOM 2297 N N . ALA A 1 297 ? -20.397 -7.251 29.463 1.00 50.03 297 ALA A N 1
ATOM 2298 C CA . ALA A 1 297 ? -20.569 -8.495 28.718 1.00 50.03 297 ALA A CA 1
ATOM 2299 C C . ALA A 1 297 ? -22.056 -8.875 28.585 1.00 50.03 297 ALA A C 1
ATOM 2301 O O . ALA A 1 297 ? -22.482 -9.276 27.502 1.00 50.03 297 ALA A O 1
ATOM 2302 N N . GLU A 1 298 ? -22.855 -8.663 29.635 1.00 52.38 298 GLU A N 1
ATOM 2303 C CA . GLU A 1 298 ? -24.314 -8.827 29.605 1.00 52.38 298 GLU A CA 1
ATOM 2304 C C . GLU A 1 298 ? -25.000 -7.786 28.710 1.00 52.38 298 GLU A C 1
ATOM 2306 O O . GLU A 1 298 ? -25.799 -8.128 27.843 1.00 52.38 298 GLU A O 1
ATOM 2311 N N . ALA A 1 299 ? -24.652 -6.502 28.822 1.00 51.25 299 ALA A N 1
ATOM 2312 C CA . ALA A 1 299 ? -25.240 -5.464 27.970 1.00 51.25 299 ALA A CA 1
ATOM 2313 C C . ALA A 1 299 ? -24.897 -5.628 26.473 1.00 51.25 299 ALA A C 1
ATOM 2315 O O . ALA A 1 299 ? -25.614 -5.114 25.609 1.00 51.25 299 ALA A O 1
ATOM 2316 N N . ALA A 1 300 ? -23.792 -6.312 26.160 1.00 43.38 300 ALA A N 1
ATOM 2317 C CA . ALA A 1 300 ? -23.387 -6.653 24.800 1.00 43.38 300 ALA A CA 1
ATOM 2318 C C . ALA A 1 300 ? -24.072 -7.922 24.259 1.00 43.38 300 ALA A C 1
ATOM 2320 O O . ALA A 1 300 ? -24.143 -8.078 23.040 1.00 43.38 300 ALA A O 1
ATOM 2321 N N . SER A 1 301 ? -24.578 -8.803 25.131 1.00 38.66 301 SER A N 1
ATOM 2322 C CA . SER A 1 301 ? -25.251 -10.055 24.758 1.00 38.66 301 SER A CA 1
ATOM 2323 C C . SER A 1 301 ? -26.771 -9.922 24.612 1.00 38.66 301 SER A C 1
ATOM 2325 O O . SER A 1 301 ? -27.401 -10.809 24.037 1.00 38.66 301 SER A O 1
ATOM 2327 N N . ILE A 1 302 ? -27.364 -8.807 25.056 1.00 39.34 302 ILE A N 1
ATOM 2328 C CA . ILE A 1 302 ? -28.779 -8.494 24.817 1.00 39.34 302 ILE A CA 1
ATOM 2329 C C . ILE A 1 302 ? -28.981 -8.138 23.329 1.00 39.34 302 ILE A C 1
ATOM 2331 O O . ILE A 1 302 ? -28.431 -7.130 22.862 1.00 39.34 302 ILE A O 1
ATOM 2335 N N . PRO A 1 303 ? -29.787 -8.908 22.569 1.00 32.91 303 PRO A N 1
ATOM 2336 C CA . PRO A 1 303 ? -30.149 -8.562 21.199 1.00 32.91 303 PRO A CA 1
ATOM 2337 C C . PRO A 1 303 ? -30.890 -7.225 21.195 1.00 32.91 303 PRO A C 1
ATOM 2339 O O . PRO A 1 303 ? -31.880 -7.053 21.905 1.00 32.91 303 PRO A O 1
ATOM 2342 N N . ARG A 1 304 ? -30.416 -6.259 20.407 1.00 41.34 304 ARG A N 1
ATOM 2343 C CA . ARG A 1 304 ? -31.150 -5.007 20.205 1.00 41.34 304 ARG A CA 1
ATOM 2344 C C . ARG A 1 304 ? -32.128 -5.209 19.053 1.00 41.34 304 ARG A C 1
ATOM 2346 O O . ARG A 1 304 ? -31.684 -5.485 17.940 1.00 41.34 304 ARG A O 1
ATOM 2353 N N . HIS A 1 305 ? -33.418 -5.138 19.373 1.00 36.06 305 HIS A N 1
ATOM 2354 C CA . HIS A 1 305 ? -34.522 -5.112 18.414 1.00 36.06 305 HIS A CA 1
ATOM 2355 C C . HIS A 1 305 ? -34.499 -3.844 17.559 1.00 36.06 305 HIS A C 1
ATOM 2357 O O . HIS A 1 305 ? -34.077 -2.788 18.090 1.00 36.06 305 HIS A O 1
#

Foldseek 3Di:
DPDPDDPPPPPPDPDDDPDDDPDDLQVVLVVVQVVPFDEDDVVVQQWDWDDDDPFWTWTQGPDPVQNQKIKTKGDFLSLAKDWDDDVPDLAIEIDRDGNVQSVVQVVVLCVQFVQPKAFRGWYWDQDPVRDTGIITMIMTGDADAAQDDPVLLQVVLVVSQWDWQQLVRYPDVQFSVTWTARLVVQKIKTPSGSVQWGQHPVGIHGHDIGIDRDFAPVSQSRCVRVVVDDQLVNLVVVLVCLVPPDDDLQVSLVVNLVVLVRNDDDDVLSVQSNVLSVCSNVVHDRPVNVVSSVVSNVVVPDDDD

Radius of gyration: 22.71 Å; Cα contacts (8 Å, |Δi|>4): 457; chains: 1; bounding box: 60×48×65 Å

Secondary structure (DSSP, 8-state):
-PPS------------------S-HHHHHHHHHHHHS-B--GGGG-EEEEEE-SSEEEEEE-SGGGTTEEEEEE-TT---EEEE--TT-SSBEEEEPPHHHHHHHHHHHHHHH----EEEEEEEEE-TTS-EEEEEEEEEE----BPPPHHHHHHHHHHTT-EEPPGGGB--HHHHT--EEETTTTEEEE---GGGEEEETTEEEE-S-EEE---HHHHHHHHHHTT-PPPHHHHHHHHHHHHHT-S-HHHHHHHHHHHHHHT-S--HHHHHHHHHHHHHHTT---HHHHHHHHHHHHHHHS---